Protein AF-A0A529NTV0-F1 (afdb_monomer_lite)

Sequence (208 aa):
LATDDNADRQKILSHYGSHAQDTTFATQLLYRLRDGSQNAGRALEWLESELEKTGSDAEEIIISEHHTLSSGNVTTGNIIRGLRLINDVDWTVWFEGVSRIDTLLREKTDFAALDFFSRDQYRTAIEELARRSELSEFRVAEKAIELAGHVLIADASGAEVPQAEAPDTDATVHTDVGFFLVGPRRLELEKAIGYRPTISVTVKRAFS

pLDDT: mean 81.7, std 16.22, range [30.16, 95.31]

Foldseek 3Di:
DVVVVVVVVVVVLVVCLVVLCPLVSVLVVCVDLVVDDPPSVVVQVVSQVSQVVVPHGNVRSVVVVVVVVVVVVVVVVVVVVVVVVVVPDPVVVVCCVPPPLNVVCVVQFCLVVDDPVLVVLLQVLLVLQCVQFVDDSNVLSVLLSVVLVVVLVVVVVDDDDDDDDDDDDPCPPGSPSVCCRPRPVVVVSSVVRVGDDDPVVVVVVVVD

Structure (mmCIF, N/CA/C/O backbone):
data_AF-A0A529NTV0-F1
#
_entry.id   AF-A0A529NTV0-F1
#
loop_
_atom_site.group_PDB
_atom_site.id
_atom_site.type_symbol
_atom_site.label_atom_id
_atom_site.label_alt_id
_atom_site.label_comp_id
_atom_site.label_asym_id
_atom_site.label_entity_id
_atom_site.label_seq_id
_atom_site.pdbx_PDB_ins_code
_atom_site.Cartn_x
_atom_site.Cartn_y
_atom_site.Cartn_z
_atom_site.occupancy
_atom_site.B_iso_or_equiv
_atom_site.auth_seq_id
_atom_site.auth_comp_id
_atom_site.auth_asym_id
_atom_site.auth_atom_id
_atom_site.pdbx_PDB_model_num
ATOM 1 N N . LEU A 1 1 ? -41.796 13.821 50.616 1.00 44.25 1 LEU A N 1
ATOM 2 C CA . LEU A 1 1 ? -40.819 14.655 49.879 1.00 44.25 1 LEU A CA 1
ATOM 3 C C . LEU A 1 1 ? -39.646 13.837 49.329 1.00 44.25 1 LEU A C 1
ATOM 5 O O . LEU A 1 1 ? -39.281 14.086 48.198 1.00 44.25 1 LEU A O 1
ATOM 9 N N . ALA A 1 2 ? -39.111 12.830 50.037 1.00 52.03 2 ALA A N 1
ATOM 10 C CA . ALA A 1 2 ? -38.025 11.977 49.514 1.00 52.03 2 ALA A CA 1
ATOM 11 C C . ALA A 1 2 ? -38.455 10.888 48.498 1.00 52.03 2 ALA A C 1
ATOM 13 O O . ALA A 1 2 ? -37.619 10.347 47.785 1.00 52.03 2 ALA A O 1
ATOM 14 N N . THR A 1 3 ? -39.740 10.533 48.434 1.00 53.34 3 THR A N 1
ATOM 15 C CA . THR A 1 3 ? -40.266 9.472 47.552 1.00 53.34 3 THR A CA 1
ATOM 16 C C . THR A 1 3 ? -40.450 9.907 46.097 1.00 53.34 3 THR A C 1
ATOM 18 O O . THR A 1 3 ? -40.279 9.080 45.208 1.00 53.34 3 THR A O 1
ATOM 21 N N . ASP A 1 4 ? -40.758 11.185 45.861 1.00 57.53 4 ASP A N 1
ATOM 22 C CA . ASP A 1 4 ? -41.024 11.745 44.523 1.00 57.53 4 ASP A CA 1
ATOM 23 C C . ASP A 1 4 ? -39.728 11.836 43.698 1.00 57.53 4 ASP A C 1
ATOM 25 O O . ASP A 1 4 ? -39.624 11.289 42.606 1.00 57.53 4 ASP A O 1
ATOM 29 N N . ASP A 1 5 ? -38.672 12.364 44.323 1.00 64.69 5 ASP A N 1
ATOM 30 C CA . ASP A 1 5 ? -37.310 12.429 43.775 1.00 64.69 5 ASP A CA 1
ATOM 31 C C . ASP A 1 5 ? -36.737 11.030 43.460 1.00 64.69 5 ASP A C 1
ATOM 33 O O . ASP A 1 5 ? -35.938 10.847 42.546 1.00 64.69 5 ASP A O 1
ATOM 37 N N . ASN A 1 6 ? -37.184 9.995 44.176 1.00 64.75 6 ASN A N 1
ATOM 38 C CA . ASN A 1 6 ? -36.721 8.626 43.954 1.00 64.75 6 ASN A CA 1
ATOM 39 C C . ASN A 1 6 ? -37.393 7.961 42.740 1.00 64.75 6 ASN A C 1
ATOM 41 O O . ASN A 1 6 ? -36.738 7.264 41.964 1.00 64.75 6 ASN A O 1
ATOM 45 N N . ALA A 1 7 ? -38.694 8.201 42.550 1.00 67.94 7 ALA A N 1
ATOM 46 C CA . ALA A 1 7 ? -39.433 7.710 41.390 1.00 67.94 7 ALA A CA 1
ATOM 47 C C . ALA A 1 7 ? -38.941 8.366 40.089 1.00 67.94 7 ALA A C 1
ATOM 49 O O . ALA A 1 7 ? -38.779 7.687 39.072 1.00 67.94 7 ALA A O 1
ATOM 50 N N . ASP A 1 8 ? -38.620 9.659 40.144 1.00 73.38 8 ASP A N 1
ATOM 51 C CA . ASP A 1 8 ? -38.073 10.399 39.007 1.00 73.38 8 ASP A CA 1
ATOM 52 C C . ASP A 1 8 ? -36.681 9.895 38.603 1.00 73.38 8 ASP A C 1
ATOM 54 O O . ASP A 1 8 ? -36.415 9.685 37.417 1.00 73.38 8 ASP A O 1
ATOM 58 N N . ARG A 1 9 ? -35.807 9.592 39.573 1.00 72.62 9 ARG A N 1
ATOM 59 C CA . ARG A 1 9 ? -34.489 8.986 39.308 1.00 72.62 9 ARG A CA 1
ATOM 60 C C . ARG A 1 9 ? -34.602 7.609 38.659 1.00 72.62 9 ARG A C 1
ATOM 62 O O . ARG A 1 9 ? -33.909 7.344 37.679 1.00 72.62 9 ARG A O 1
ATOM 69 N N . GLN A 1 10 ? -35.500 6.753 39.150 1.00 72.62 10 GLN A N 1
ATOM 70 C CA . GLN A 1 10 ? -35.735 5.430 38.562 1.00 72.62 10 GLN A CA 1
ATOM 71 C C . GLN A 1 10 ? -36.225 5.539 37.111 1.00 72.62 10 GLN A C 1
ATOM 73 O O . GLN A 1 10 ? -35.784 4.791 36.238 1.00 72.62 10 GLN A O 1
ATOM 78 N N . LYS A 1 11 ? -37.108 6.507 36.844 1.00 79.69 11 LYS A N 1
ATOM 79 C CA . LYS A 1 11 ? -37.623 6.785 35.503 1.00 79.69 11 LYS A CA 1
ATOM 80 C C . LYS A 1 11 ? -36.519 7.252 34.557 1.00 79.69 11 LYS A C 1
ATOM 82 O O . LYS A 1 11 ? -36.530 6.875 33.390 1.00 79.69 11 LYS A O 1
ATOM 87 N N . ILE A 1 12 ? -35.548 8.032 35.032 1.00 82.00 12 ILE A N 1
ATOM 88 C CA . ILE A 1 12 ? -34.382 8.420 34.225 1.00 82.00 12 ILE A CA 1
ATOM 89 C C . ILE A 1 12 ? -33.546 7.184 33.880 1.00 82.00 12 ILE A C 1
ATOM 91 O O . ILE A 1 12 ? -33.271 6.954 32.705 1.00 82.00 12 ILE A O 1
ATOM 95 N N . LEU A 1 13 ? -33.211 6.351 34.870 1.00 82.12 13 LEU A N 1
ATOM 96 C CA . LEU A 1 13 ? -32.383 5.157 34.669 1.00 82.12 13 LEU A CA 1
ATOM 97 C C . LEU A 1 13 ? -33.014 4.155 33.693 1.00 82.12 13 LEU A C 1
ATOM 99 O O . LEU A 1 13 ? -32.317 3.636 32.827 1.00 82.12 13 LEU A O 1
ATOM 103 N N . SER A 1 14 ? -34.338 3.963 33.723 1.00 79.62 14 SER A N 1
ATOM 104 C CA . SER A 1 14 ? -35.010 3.030 32.804 1.00 79.62 14 SER A CA 1
ATOM 105 C C . SER A 1 14 ? -34.831 3.367 31.316 1.00 79.62 14 SER A C 1
ATOM 107 O O . SER A 1 14 ? -34.921 2.471 30.481 1.00 79.62 14 SER A O 1
ATOM 109 N N . HIS A 1 15 ?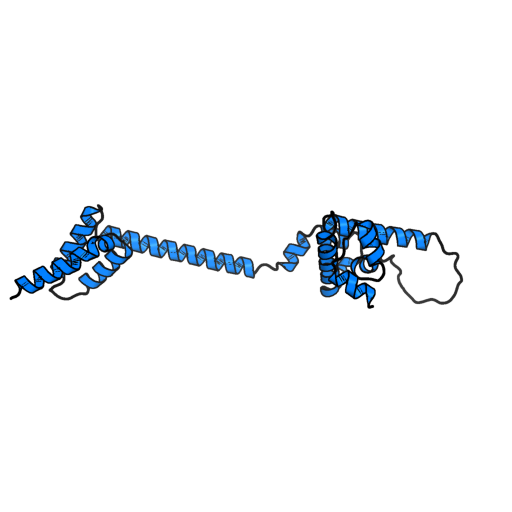 -34.539 4.626 30.966 1.00 85.12 15 HIS A N 1
ATOM 110 C CA . HIS A 1 15 ? -34.241 5.006 29.577 1.00 85.12 15 HIS A CA 1
ATOM 111 C C . HIS A 1 15 ? -32.870 4.499 29.100 1.00 85.12 15 HIS A C 1
ATOM 113 O O . HIS A 1 15 ? -32.627 4.452 27.898 1.00 85.12 15 HIS A O 1
ATOM 119 N N . TYR A 1 16 ? -31.989 4.100 30.022 1.00 87.06 16 TYR A N 1
ATOM 120 C CA . TYR A 1 16 ? -30.634 3.629 29.740 1.00 87.06 16 TYR A CA 1
ATOM 121 C C . TYR A 1 16 ? -30.484 2.106 29.851 1.00 87.06 16 TYR A C 1
ATOM 123 O O . TYR A 1 16 ? -29.361 1.614 29.810 1.00 87.06 16 TYR A O 1
ATOM 131 N N . GLY A 1 17 ? -31.580 1.344 29.957 1.00 85.31 17 GLY A N 1
ATOM 132 C CA . GLY A 1 17 ? -31.523 -0.118 30.106 1.00 85.31 17 GLY A CA 1
ATOM 133 C C . GLY A 1 17 ? -30.750 -0.825 28.986 1.00 85.31 17 GLY A C 1
ATOM 134 O O . GLY A 1 17 ? -29.976 -1.733 29.258 1.00 85.31 17 GLY A O 1
ATOM 135 N N . SER A 1 18 ? -30.865 -0.360 27.738 1.00 86.44 18 SER A N 1
ATOM 136 C CA . SER A 1 18 ? -30.064 -0.887 26.621 1.00 86.44 18 SER A CA 1
ATOM 137 C C . SER A 1 18 ? -28.571 -0.579 26.754 1.00 86.44 18 SER A C 1
ATOM 139 O O . SER A 1 18 ? -27.741 -1.384 26.351 1.00 86.44 18 SER A O 1
ATOM 141 N N . HIS A 1 19 ? -28.218 0.578 27.318 1.00 89.38 19 HIS A N 1
ATOM 142 C CA . HIS A 1 19 ? -26.829 0.966 27.551 1.00 89.38 19 HIS A CA 1
ATOM 143 C C . HIS A 1 19 ? -26.226 0.229 28.746 1.00 89.38 19 HIS A C 1
ATOM 145 O O . HIS A 1 19 ? -25.043 -0.075 28.724 1.00 89.38 19 HIS A O 1
ATOM 151 N N . ALA A 1 20 ? -27.026 -0.115 29.758 1.00 88.06 20 ALA A N 1
ATOM 152 C CA . ALA A 1 20 ? -26.582 -0.911 30.903 1.00 88.06 20 ALA A CA 1
ATOM 153 C C . ALA A 1 20 ? -26.091 -2.320 30.517 1.00 88.06 20 ALA A C 1
ATOM 155 O O . ALA A 1 20 ? -25.381 -2.943 31.295 1.00 88.06 20 ALA A O 1
ATOM 156 N N . GLN A 1 21 ? -26.440 -2.798 29.319 1.00 85.62 21 GLN A N 1
ATOM 157 C CA . GLN A 1 21 ? -25.978 -4.073 28.762 1.00 85.62 21 GLN A CA 1
ATOM 158 C C . GLN A 1 21 ? -24.654 -3.946 27.991 1.00 85.62 21 GLN A C 1
ATOM 160 O O . GLN A 1 21 ? -24.032 -4.955 27.669 1.00 85.62 21 GLN A O 1
ATOM 165 N N . ASP A 1 22 ? -24.214 -2.726 27.673 1.00 92.12 22 ASP A N 1
ATOM 166 C CA . ASP A 1 22 ? -22.899 -2.486 27.084 1.00 92.12 22 ASP A CA 1
ATOM 167 C C . ASP A 1 22 ? -21.833 -2.540 28.184 1.00 92.12 22 ASP A C 1
ATOM 169 O O . ASP A 1 22 ? -21.882 -1.783 29.156 1.00 92.12 22 ASP A O 1
ATOM 173 N N . THR A 1 23 ? -20.861 -3.439 28.029 1.00 91.31 23 THR A N 1
ATOM 174 C CA . THR A 1 23 ? -19.818 -3.712 29.025 1.00 91.31 23 THR A CA 1
ATOM 175 C C . THR A 1 23 ? -19.050 -2.452 29.431 1.00 91.31 23 THR A C 1
ATOM 177 O O . THR A 1 23 ? -18.802 -2.228 30.619 1.00 91.31 23 THR A O 1
ATOM 180 N N . THR A 1 24 ? -18.714 -1.589 28.470 1.00 92.62 24 THR A N 1
ATOM 181 C CA . THR A 1 24 ? -17.953 -0.363 28.721 1.00 92.62 24 THR A CA 1
ATOM 182 C C . THR A 1 24 ? -18.796 0.666 29.472 1.00 92.62 24 THR A C 1
ATOM 184 O O . THR A 1 24 ? -18.342 1.230 30.474 1.00 92.62 24 THR A O 1
ATOM 187 N N . PHE A 1 25 ? -20.037 0.901 29.037 1.00 93.50 25 PHE A N 1
ATOM 188 C CA . PHE A 1 25 ? -20.962 1.794 29.733 1.00 93.50 25 PHE A CA 1
ATOM 189 C C . PHE A 1 25 ? -21.242 1.314 31.160 1.00 93.50 25 PHE A C 1
ATOM 191 O O . PHE A 1 25 ? -21.126 2.105 32.098 1.00 93.50 25 PHE A O 1
ATOM 198 N N . ALA A 1 26 ? -21.556 0.029 31.334 1.00 93.50 26 ALA A N 1
ATOM 199 C CA . ALA A 1 26 ? -21.849 -0.572 32.629 1.00 93.50 26 ALA A CA 1
ATOM 200 C C . ALA A 1 26 ? -20.654 -0.467 33.583 1.00 93.50 26 ALA A C 1
ATOM 202 O O . ALA A 1 26 ? -20.819 -0.041 34.724 1.00 93.50 26 ALA A O 1
ATOM 203 N N . THR A 1 27 ? -19.438 -0.750 33.103 1.00 93.50 27 THR A N 1
ATOM 204 C CA . THR A 1 27 ? -18.208 -0.666 33.907 1.00 93.50 27 THR A CA 1
ATOM 205 C C . THR A 1 27 ? -17.925 0.771 34.350 1.00 93.50 27 THR A C 1
ATOM 207 O O . THR A 1 27 ? -17.617 1.026 35.517 1.00 93.50 27 THR A O 1
ATOM 210 N N . GLN A 1 28 ? -18.080 1.745 33.448 1.00 92.06 28 GLN A N 1
ATOM 211 C CA . GLN A 1 28 ? -17.885 3.164 33.764 1.00 92.06 28 GLN A CA 1
ATOM 212 C C . GLN A 1 28 ? -18.970 3.711 34.696 1.00 92.06 28 GLN A C 1
ATOM 214 O O . GLN A 1 28 ? -18.688 4.552 35.555 1.00 92.06 28 GLN A O 1
ATOM 219 N N . LEU A 1 29 ? -20.213 3.261 34.534 1.00 90.88 29 LEU A N 1
ATOM 220 C CA . LEU A 1 29 ? -21.311 3.642 35.411 1.00 90.88 29 LEU A CA 1
ATOM 221 C C . LEU A 1 29 ? -21.125 3.037 36.807 1.00 90.88 29 LEU A C 1
ATOM 223 O O . LEU A 1 29 ? -21.213 3.770 37.788 1.00 90.88 29 LEU A O 1
ATOM 227 N N . LEU A 1 30 ? -20.775 1.752 36.894 1.00 91.06 30 LEU A N 1
ATOM 228 C CA . LEU A 1 30 ? -20.455 1.056 38.139 1.00 91.06 30 LEU A CA 1
ATOM 229 C C . LEU A 1 30 ? -19.323 1.757 38.900 1.00 91.06 30 LEU A C 1
ATOM 231 O O . LEU A 1 30 ? -19.466 2.041 40.090 1.00 91.06 30 LEU A O 1
ATOM 235 N N . TYR A 1 31 ? -18.231 2.106 38.209 1.00 88.94 31 TYR A N 1
ATOM 236 C CA . TYR A 1 31 ? -17.111 2.848 38.792 1.00 88.94 31 TYR A CA 1
ATOM 237 C C . TYR A 1 31 ? -17.574 4.183 39.403 1.00 88.94 31 TYR A C 1
ATOM 239 O O . TYR A 1 31 ? -17.283 4.479 40.562 1.00 88.94 31 TYR A O 1
ATOM 247 N N . ARG A 1 32 ? -18.369 4.968 38.661 1.00 87.44 32 ARG A N 1
ATOM 248 C CA . ARG A 1 32 ? -18.883 6.265 39.137 1.00 87.44 32 ARG A CA 1
ATOM 249 C C . ARG A 1 32 ? -19.908 6.147 40.266 1.00 87.44 32 ARG A C 1
ATOM 251 O O . ARG A 1 32 ? -19.962 7.035 41.112 1.00 87.44 32 ARG A O 1
ATOM 258 N N . LEU A 1 33 ? -20.728 5.096 40.277 1.00 86.88 33 LEU A N 1
ATOM 259 C CA . LEU A 1 33 ? -21.705 4.850 41.342 1.00 86.88 33 LEU A CA 1
ATOM 260 C C . LEU A 1 33 ? -21.021 4.428 42.644 1.00 86.88 33 LEU A C 1
ATOM 262 O O . LEU A 1 33 ? -21.458 4.840 43.716 1.00 86.88 33 LEU A O 1
ATOM 266 N N . ARG A 1 34 ? -19.927 3.665 42.550 1.00 81.44 34 ARG A N 1
ATOM 267 C CA . ARG A 1 34 ? -19.138 3.211 43.700 1.00 81.44 34 ARG A CA 1
ATOM 268 C C . ARG A 1 34 ? -18.299 4.326 44.338 1.00 81.44 34 ARG A C 1
ATOM 270 O O . ARG A 1 34 ? -18.151 4.330 45.555 1.00 81.44 34 ARG A O 1
ATOM 277 N N . ASP A 1 35 ? -17.812 5.279 43.542 1.00 75.94 35 ASP A N 1
ATOM 278 C CA . ASP A 1 35 ? -17.144 6.503 44.027 1.00 75.94 35 ASP A CA 1
ATOM 279 C C . ASP A 1 35 ? -18.145 7.610 44.456 1.00 75.94 35 ASP A C 1
ATOM 281 O O . ASP A 1 35 ? -17.750 8.653 44.984 1.00 75.94 35 ASP A O 1
ATOM 285 N N . GLY A 1 36 ? -19.451 7.407 44.232 1.00 64.62 36 GLY A N 1
ATOM 286 C CA . GLY A 1 36 ? -20.533 8.348 44.543 1.00 64.62 36 GLY A CA 1
ATOM 287 C C . GLY A 1 36 ? -21.036 8.307 45.998 1.00 64.62 36 GLY A C 1
ATOM 288 O O . GLY A 1 36 ? -20.760 7.391 46.764 1.00 64.62 36 GLY A O 1
ATOM 289 N N . SER A 1 37 ? -21.796 9.334 46.403 1.00 59.09 37 SER A N 1
ATOM 290 C CA . SER A 1 37 ? -22.285 9.532 47.784 1.00 59.09 37 SER A CA 1
ATOM 291 C C . SER A 1 37 ? -23.351 8.513 48.241 1.00 59.09 37 SER A C 1
ATOM 293 O O . SER A 1 37 ? -23.861 7.731 47.442 1.00 59.09 37 SER A O 1
ATOM 295 N N . GLN A 1 38 ? -23.753 8.578 49.526 1.00 57.34 38 GLN A N 1
ATOM 296 C CA . GLN A 1 38 ? -24.709 7.690 50.238 1.00 57.34 38 GLN A CA 1
ATOM 297 C C . GLN A 1 38 ? -26.052 7.391 49.524 1.00 57.34 38 GLN A C 1
ATOM 299 O O . GLN A 1 38 ? -26.797 6.523 49.969 1.00 57.34 38 GLN A O 1
ATOM 304 N N . ASN A 1 39 ? -26.367 8.068 48.417 1.00 61.09 39 ASN A N 1
ATOM 305 C CA . ASN A 1 39 ? -27.607 7.919 47.654 1.00 61.09 39 ASN A CA 1
ATOM 306 C C . ASN A 1 39 ? -27.475 7.059 46.376 1.00 61.09 39 ASN A C 1
ATOM 308 O O . ASN A 1 39 ? -28.431 6.991 45.605 1.00 61.09 39 ASN A O 1
ATOM 312 N N . ALA A 1 40 ? -26.327 6.419 46.124 1.00 72.88 40 ALA A N 1
ATOM 313 C CA . ALA A 1 40 ? -26.099 5.610 44.918 1.00 72.88 40 ALA A CA 1
ATOM 314 C C . ALA A 1 40 ? -26.711 4.191 44.963 1.00 72.88 40 ALA A C 1
ATOM 316 O O . ALA A 1 40 ? -26.810 3.547 43.921 1.00 72.88 40 ALA A O 1
ATOM 317 N N . GLY A 1 41 ? -27.170 3.718 46.131 1.00 79.12 41 GLY A N 1
ATOM 318 C CA . GLY A 1 41 ? -27.608 2.327 46.330 1.00 79.12 41 GLY A CA 1
ATOM 319 C C . GLY A 1 41 ? -28.676 1.843 45.342 1.00 79.12 41 GLY A C 1
ATOM 320 O O . GLY A 1 41 ? -28.516 0.792 44.741 1.00 79.12 41 GLY A O 1
ATOM 321 N N . ARG A 1 42 ? -29.713 2.645 45.067 1.00 80.75 42 ARG A N 1
ATOM 322 C CA . ARG A 1 42 ? -30.779 2.240 44.127 1.00 80.75 42 ARG A CA 1
ATOM 323 C C . ARG A 1 42 ? -30.350 2.226 42.663 1.00 80.75 42 ARG A C 1
ATOM 325 O O . ARG A 1 42 ? -30.888 1.459 41.874 1.00 80.75 42 ARG A O 1
ATOM 332 N N . ALA A 1 43 ? -29.415 3.097 42.289 1.00 85.19 43 ALA A N 1
ATOM 333 C CA . ALA A 1 43 ? -28.865 3.103 40.938 1.00 85.19 43 ALA A CA 1
ATOM 334 C C . ALA A 1 43 ? -27.939 1.900 40.722 1.00 85.19 43 ALA A C 1
ATOM 336 O O . ALA A 1 43 ? -27.904 1.355 39.622 1.00 85.19 43 ALA A O 1
ATOM 337 N N . LEU A 1 44 ? -27.241 1.473 41.780 1.00 87.56 44 LEU A N 1
ATOM 338 C CA . LEU A 1 44 ? -26.458 0.244 41.789 1.00 87.56 44 LEU A CA 1
ATOM 339 C C . LEU A 1 44 ? -27.367 -0.989 41.680 1.00 87.56 44 LEU A C 1
ATOM 341 O O . LEU A 1 44 ? -27.176 -1.777 40.765 1.00 87.56 44 LEU A O 1
ATOM 345 N N . GLU A 1 45 ? -28.412 -1.083 42.512 1.00 88.31 45 GLU A N 1
ATOM 346 C CA . GLU A 1 45 ? -29.425 -2.154 42.438 1.00 88.31 45 GLU A CA 1
ATOM 347 C C . GLU A 1 45 ? -30.081 -2.229 41.049 1.00 88.31 45 GLU A C 1
ATOM 349 O O . GLU A 1 45 ? -30.333 -3.310 40.519 1.00 88.31 45 GLU A O 1
ATOM 354 N N . TRP A 1 46 ? -30.364 -1.075 40.436 1.00 90.75 46 TRP A N 1
ATOM 355 C CA . TRP A 1 46 ? -30.885 -1.031 39.073 1.00 90.75 46 TRP A CA 1
ATOM 356 C C . TRP A 1 46 ? -29.874 -1.572 38.055 1.00 90.75 46 TRP A C 1
ATOM 358 O O . TRP A 1 46 ? -30.255 -2.385 37.217 1.00 90.75 46 TRP A O 1
ATOM 368 N N . LEU A 1 47 ? -28.608 -1.150 38.126 1.00 91.06 47 LEU A N 1
ATOM 369 C CA . LEU A 1 47 ? -27.561 -1.615 37.215 1.00 91.06 47 LEU A CA 1
ATOM 370 C C . LEU A 1 47 ? -27.330 -3.127 37.351 1.00 91.06 47 LEU A C 1
ATOM 372 O O . LEU A 1 47 ? -27.280 -3.817 36.340 1.00 91.06 47 LEU A O 1
ATOM 376 N N . GLU A 1 48 ? -27.258 -3.642 38.580 1.00 90.75 48 GLU A N 1
ATOM 377 C CA . GLU A 1 48 ? -27.161 -5.081 38.863 1.00 90.75 48 GLU A CA 1
ATOM 378 C C . GLU A 1 48 ? -28.351 -5.839 38.262 1.00 90.75 48 GLU A C 1
ATOM 380 O O . GLU A 1 48 ? -28.160 -6.809 37.533 1.00 90.75 48 GLU A O 1
ATOM 385 N N . SER A 1 49 ? -29.576 -5.334 38.450 1.00 91.38 49 SER A N 1
ATOM 386 C CA . SER A 1 49 ? -30.772 -5.942 37.860 1.00 91.38 49 SER A CA 1
ATOM 387 C C . SER A 1 49 ? -30.765 -5.934 36.326 1.00 91.38 49 SER A C 1
ATOM 389 O O . SER A 1 49 ? -31.264 -6.878 35.714 1.00 91.38 49 SER A O 1
ATOM 391 N N . GLU A 1 50 ? -30.237 -4.894 35.671 1.00 92.81 50 GLU A N 1
ATOM 392 C CA . GLU A 1 50 ? -30.108 -4.892 34.206 1.00 92.81 50 GLU A CA 1
ATOM 393 C C . GLU A 1 50 ? -29.057 -5.898 33.714 1.00 92.81 50 GLU A C 1
ATOM 395 O O . GLU A 1 50 ? -29.304 -6.573 32.714 1.00 92.81 50 GLU A O 1
ATOM 400 N N . LEU A 1 51 ? -27.930 -6.042 34.418 1.00 92.25 51 LEU A N 1
ATOM 401 C CA . LEU A 1 51 ? -26.881 -7.014 34.081 1.00 92.25 51 LEU A CA 1
ATOM 402 C C . LEU A 1 51 ? -27.375 -8.459 34.236 1.00 92.25 51 LEU A C 1
ATOM 404 O O . LEU A 1 51 ? -27.167 -9.287 33.340 1.00 92.25 51 LEU A O 1
ATOM 408 N N . GLU A 1 52 ? -28.124 -8.734 35.306 1.00 93.31 52 GLU A N 1
ATOM 409 C CA . GLU A 1 52 ? -28.722 -10.045 35.572 1.00 93.31 52 GLU A CA 1
ATOM 410 C C . GLU A 1 52 ? -29.686 -10.484 34.462 1.00 93.31 52 GLU A C 1
ATOM 412 O O . GLU A 1 52 ? -29.720 -11.662 34.101 1.00 93.31 52 GLU A O 1
ATOM 417 N N . LYS A 1 53 ? -30.438 -9.554 33.850 1.00 91.38 53 LYS A N 1
ATOM 418 C CA . LYS A 1 53 ? -31.328 -9.873 32.711 1.00 91.38 53 LYS A CA 1
ATOM 419 C C . LYS A 1 53 ? -30.571 -10.439 31.512 1.00 91.38 53 LYS A C 1
ATOM 421 O O . LYS A 1 53 ? -31.161 -11.167 30.714 1.00 91.38 53 LYS A O 1
ATOM 426 N N . THR A 1 54 ? -29.294 -10.096 31.376 1.00 86.94 54 THR A N 1
ATOM 427 C CA . THR A 1 54 ? -28.394 -10.609 30.334 1.00 86.94 54 THR A CA 1
ATOM 428 C C . THR A 1 54 ? -27.489 -11.745 30.814 1.00 86.94 54 THR A C 1
ATOM 430 O O . THR A 1 54 ? -26.696 -12.251 30.026 1.00 86.94 54 THR A O 1
ATOM 433 N N . GLY A 1 55 ? -27.637 -12.186 32.068 1.00 89.38 55 GLY A N 1
ATOM 434 C CA . GLY A 1 55 ? -26.850 -13.271 32.653 1.00 89.38 55 GLY A CA 1
ATOM 435 C C . GLY A 1 55 ? -25.423 -12.884 33.039 1.00 89.38 55 GLY A C 1
ATOM 436 O O . GLY A 1 55 ? -24.593 -13.777 33.135 1.00 89.38 55 GLY A O 1
ATOM 437 N N . SER A 1 56 ? -25.155 -11.590 33.236 1.00 92.31 56 SER A N 1
ATOM 438 C CA . SER A 1 56 ? -23.858 -11.053 33.663 1.00 92.31 56 SER A CA 1
ATOM 439 C C . SER A 1 56 ? -23.969 -10.466 35.069 1.00 92.31 56 SER A C 1
ATOM 441 O O . SER A 1 56 ? -25.064 -10.166 35.544 1.00 92.31 56 SER A O 1
ATOM 443 N N . ASP A 1 57 ? -22.830 -10.215 35.706 1.00 93.50 57 ASP A N 1
ATOM 444 C CA . ASP A 1 57 ? -22.750 -9.429 36.937 1.00 93.50 57 ASP A CA 1
ATOM 445 C C . ASP A 1 57 ? -21.653 -8.351 36.867 1.00 93.50 57 ASP A C 1
ATOM 447 O O . ASP A 1 57 ? -20.992 -8.161 35.841 1.00 93.50 57 ASP A O 1
ATOM 451 N N . ALA A 1 58 ? -21.494 -7.613 37.968 1.00 89.38 58 ALA A N 1
ATOM 452 C CA . ALA A 1 58 ? -20.517 -6.541 38.114 1.00 89.38 58 ALA A CA 1
ATOM 453 C C . ALA A 1 58 ? -19.056 -7.011 37.967 1.00 89.38 58 ALA A C 1
ATOM 455 O O . ALA A 1 58 ? -18.225 -6.271 37.440 1.00 89.38 58 ALA A O 1
ATOM 456 N N . GLU A 1 59 ? -18.721 -8.210 38.443 1.00 91.44 59 GLU A N 1
ATOM 457 C CA . GLU A 1 59 ? -17.370 -8.764 38.342 1.00 91.44 59 GLU A CA 1
ATOM 458 C C . GLU A 1 59 ? -17.077 -9.185 36.897 1.00 91.44 59 GLU A C 1
ATOM 460 O O . GLU A 1 59 ? -16.025 -8.844 36.349 1.00 91.44 59 GLU A O 1
ATOM 465 N N . GLU A 1 60 ? -18.040 -9.830 36.240 1.00 92.38 60 GLU A N 1
ATOM 466 C CA . GLU A 1 60 ? -17.921 -10.279 34.856 1.00 92.38 60 GLU A CA 1
ATOM 467 C C . GLU A 1 60 ? -17.763 -9.113 33.864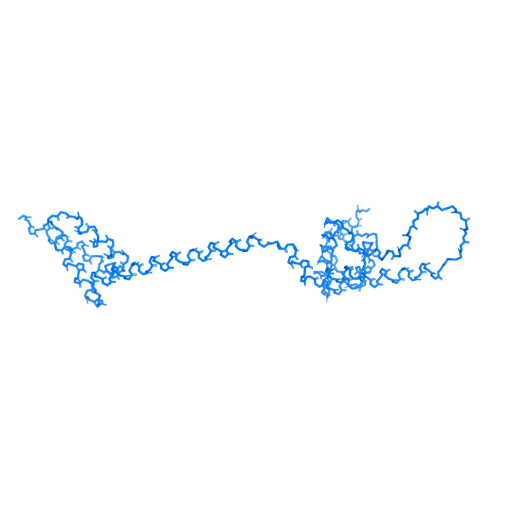 1.00 92.38 60 GLU A C 1
ATOM 469 O O . GLU A 1 60 ? -16.898 -9.174 32.979 1.00 92.38 60 GLU A O 1
ATOM 474 N N . ILE A 1 61 ? -18.501 -8.003 34.029 1.00 93.38 61 ILE A N 1
ATOM 475 C CA . ILE A 1 61 ? -18.309 -6.814 33.174 1.00 93.38 61 ILE A CA 1
ATOM 476 C C . ILE A 1 61 ? -16.940 -6.154 33.378 1.00 93.38 61 ILE A C 1
ATOM 478 O O . ILE A 1 61 ? -16.324 -5.705 32.414 1.00 93.38 61 ILE A O 1
ATOM 482 N N . ILE A 1 62 ? -16.414 -6.146 34.608 1.00 92.44 62 ILE A N 1
ATOM 483 C CA . ILE A 1 62 ? -15.084 -5.592 34.896 1.00 92.44 62 ILE A CA 1
ATOM 484 C C . ILE A 1 62 ? -14.002 -6.458 34.240 1.00 92.44 62 ILE A C 1
ATOM 486 O O . ILE A 1 62 ? -13.075 -5.929 33.618 1.00 92.44 62 ILE A O 1
ATOM 490 N N . ILE A 1 63 ? -14.110 -7.785 34.359 1.00 93.25 63 ILE A N 1
ATOM 491 C CA . ILE A 1 63 ? -13.160 -8.728 33.755 1.00 93.25 63 ILE A CA 1
ATOM 492 C C . ILE A 1 63 ? -13.200 -8.624 32.227 1.00 93.25 63 ILE A C 1
ATOM 494 O O . ILE A 1 63 ? -12.147 -8.547 31.586 1.00 93.25 63 ILE A O 1
ATOM 498 N N . SER A 1 64 ? -14.393 -8.596 31.632 1.00 91.69 64 SER A N 1
ATOM 499 C CA . SER A 1 64 ? -14.558 -8.512 30.176 1.00 91.69 64 SER A CA 1
ATOM 500 C C . SER A 1 64 ? -14.103 -7.165 29.602 1.00 91.69 64 SER A C 1
ATOM 502 O O . SER A 1 64 ? -13.439 -7.150 28.560 1.00 91.69 64 SER A O 1
ATOM 504 N N . GLU A 1 65 ? -14.334 -6.047 30.297 1.00 93.12 65 GLU A N 1
ATOM 505 C CA . GLU A 1 65 ? -13.781 -4.739 29.922 1.00 93.12 65 GLU A CA 1
ATOM 506 C C . GLU A 1 65 ? -12.248 -4.753 29.986 1.00 93.12 65 GLU A C 1
ATOM 508 O O . GLU A 1 65 ? -11.575 -4.374 29.025 1.00 93.12 65 GLU A O 1
ATOM 513 N N . HIS A 1 66 ? -11.662 -5.264 31.077 1.00 92.62 66 HIS A N 1
ATOM 514 C CA . HIS A 1 66 ? -10.206 -5.375 31.202 1.00 92.62 66 HIS A CA 1
ATOM 515 C C . HIS A 1 66 ? -9.610 -6.244 30.084 1.00 92.62 66 HIS A C 1
ATOM 517 O O . HIS A 1 66 ? -8.562 -5.911 29.517 1.00 92.62 66 HIS A O 1
ATOM 523 N N . HIS A 1 67 ? -10.261 -7.358 29.748 1.00 90.81 67 HIS A N 1
ATOM 524 C CA . HIS A 1 67 ? -9.844 -8.229 28.654 1.00 90.81 67 HIS A CA 1
ATOM 525 C C . HIS A 1 67 ? -9.903 -7.502 27.303 1.00 90.81 67 HIS A C 1
ATOM 527 O O . HIS A 1 67 ? -8.939 -7.548 26.531 1.00 90.81 67 HIS A O 1
ATOM 533 N N . THR A 1 68 ? -10.983 -6.764 27.043 1.00 90.12 68 THR A N 1
ATOM 534 C CA . THR A 1 68 ? -11.154 -5.957 25.827 1.00 90.12 68 THR A CA 1
ATOM 535 C C . THR A 1 68 ? -10.051 -4.907 25.706 1.00 90.12 68 THR A C 1
ATOM 537 O O . THR A 1 68 ? -9.336 -4.892 24.701 1.00 90.12 68 THR A O 1
ATOM 540 N N . LEU A 1 69 ? -9.809 -4.115 26.755 1.00 90.75 69 LEU A N 1
ATOM 541 C CA . LEU A 1 69 ? -8.740 -3.108 26.788 1.00 90.75 69 LEU A CA 1
ATOM 542 C C . LEU A 1 69 ? -7.348 -3.730 26.597 1.00 90.75 69 LEU A C 1
ATOM 544 O O . LEU A 1 69 ? -6.526 -3.219 25.832 1.00 90.75 69 LEU A O 1
ATOM 548 N N . SER A 1 70 ? -7.085 -4.867 27.245 1.00 91.69 70 SER A N 1
ATOM 549 C CA . SER A 1 70 ? -5.809 -5.584 27.125 1.00 91.69 70 SER A CA 1
ATOM 550 C C . SER A 1 70 ? -5.577 -6.087 25.699 1.00 91.69 70 SER A C 1
ATOM 552 O O . SER A 1 70 ? -4.503 -5.879 25.130 1.00 91.69 70 SER A O 1
ATOM 554 N N . SER A 1 71 ? -6.593 -6.700 25.088 1.00 90.38 71 SER A N 1
ATOM 555 C CA . SER A 1 71 ? -6.523 -7.186 23.707 1.00 90.38 71 SER A CA 1
ATOM 556 C C . SER A 1 71 ? -6.353 -6.042 22.695 1.00 90.38 71 SER A C 1
ATOM 558 O O . SER A 1 71 ? -5.559 -6.154 21.753 1.00 90.38 71 SER A O 1
ATOM 560 N N . GLY A 1 72 ? -7.013 -4.902 22.930 1.00 89.75 72 GLY A N 1
ATOM 561 C CA . GLY A 1 72 ? -6.874 -3.690 22.125 1.00 89.75 72 GLY A CA 1
ATOM 562 C C . GLY A 1 72 ? -5.461 -3.107 22.185 1.00 89.75 72 GLY A C 1
ATOM 563 O O . GLY A 1 72 ? -4.885 -2.755 21.150 1.00 89.75 72 GLY A O 1
ATOM 564 N N . ASN A 1 73 ? -4.850 -3.092 23.372 1.00 91.81 73 ASN A N 1
ATOM 565 C CA . ASN A 1 73 ? -3.471 -2.635 23.557 1.00 91.81 73 ASN A CA 1
ATOM 566 C C . ASN A 1 73 ? -2.460 -3.532 22.825 1.00 91.81 73 ASN A C 1
ATOM 568 O O . ASN A 1 73 ? -1.560 -3.027 22.149 1.00 91.81 73 ASN A O 1
ATOM 572 N N . VAL A 1 74 ? -2.624 -4.858 22.897 1.00 93.31 74 VAL A N 1
ATOM 573 C CA . VAL A 1 74 ? -1.770 -5.809 22.160 1.00 93.31 74 VAL A CA 1
ATOM 574 C C . VAL A 1 74 ? -1.907 -5.609 20.650 1.00 93.31 74 VAL A C 1
ATOM 576 O O . VAL A 1 74 ? -0.897 -5.538 19.945 1.00 93.31 74 VAL A O 1
ATOM 579 N N . THR A 1 75 ? -3.139 -5.465 20.160 1.00 93.19 75 THR A N 1
ATOM 580 C CA . THR A 1 75 ? -3.432 -5.241 18.737 1.00 93.19 75 THR A CA 1
ATOM 581 C C . THR A 1 75 ? -2.785 -3.953 18.234 1.00 93.19 75 THR A C 1
ATOM 583 O O . THR A 1 75 ? -2.069 -3.971 17.234 1.00 93.19 75 THR A O 1
ATOM 586 N N . THR A 1 76 ? -2.940 -2.855 18.974 1.00 94.38 76 THR A N 1
ATOM 587 C CA . THR A 1 76 ? -2.319 -1.563 18.649 1.00 94.38 76 THR A CA 1
ATOM 588 C C . THR A 1 76 ? -0.794 -1.672 18.624 1.00 94.38 76 THR A C 1
ATOM 590 O O . THR A 1 76 ? -0.149 -1.204 17.686 1.00 94.38 76 THR A O 1
ATOM 593 N N . GLY A 1 77 ? -0.202 -2.364 19.603 1.00 93.38 77 GLY A N 1
ATOM 594 C CA . GLY A 1 77 ? 1.237 -2.623 19.630 1.00 93.38 77 GLY A CA 1
ATOM 595 C C . GLY A 1 77 ? 1.725 -3.433 18.425 1.00 93.38 77 GLY A C 1
ATOM 596 O O . GLY A 1 77 ? 2.780 -3.129 17.867 1.00 93.38 77 GLY A O 1
ATOM 597 N N . ASN A 1 78 ? 0.959 -4.436 17.991 1.00 94.12 78 ASN A N 1
ATOM 598 C CA . ASN A 1 78 ? 1.268 -5.220 16.793 1.00 94.12 78 ASN A CA 1
ATOM 599 C C . ASN A 1 78 ? 1.185 -4.376 15.518 1.00 94.12 78 ASN A C 1
ATOM 601 O O . ASN A 1 78 ? 2.085 -4.467 14.687 1.00 94.12 78 ASN A O 1
ATOM 605 N N . ILE A 1 79 ? 0.168 -3.520 15.391 1.00 94.38 79 ILE A N 1
ATOM 606 C CA . ILE A 1 79 ? 0.025 -2.596 14.258 1.00 94.38 79 ILE A CA 1
ATOM 607 C C . ILE A 1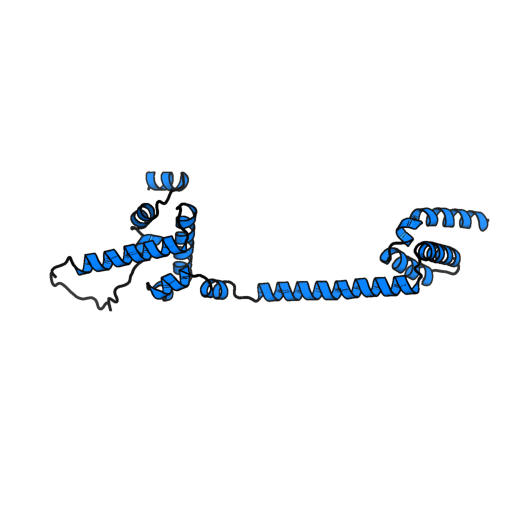 79 ? 1.217 -1.636 14.198 1.00 94.38 79 ILE A C 1
ATOM 609 O O . ILE A 1 79 ? 1.848 -1.519 13.152 1.00 94.38 79 ILE A O 1
ATOM 613 N N . ILE A 1 80 ? 1.584 -1.001 15.317 1.00 94.88 80 ILE A N 1
ATOM 614 C CA . ILE A 1 80 ? 2.727 -0.073 15.374 1.00 94.88 80 ILE A CA 1
ATOM 615 C C . ILE A 1 80 ? 4.030 -0.784 14.991 1.00 94.88 80 ILE A C 1
ATOM 617 O O . ILE A 1 80 ? 4.810 -0.252 14.202 1.00 94.88 80 ILE A O 1
ATOM 621 N N . ARG A 1 81 ? 4.269 -1.994 15.516 1.00 93.62 81 ARG A N 1
ATOM 622 C CA . ARG A 1 81 ? 5.447 -2.799 15.152 1.00 93.62 81 ARG A CA 1
ATOM 623 C C . ARG A 1 81 ? 5.453 -3.170 13.670 1.00 93.62 81 ARG A C 1
ATOM 625 O O . ARG A 1 81 ? 6.496 -3.051 13.039 1.00 93.62 81 ARG A O 1
ATOM 632 N N . GLY A 1 82 ? 4.312 -3.582 13.120 1.00 92.69 82 GLY A N 1
ATOM 633 C CA . GLY A 1 82 ? 4.174 -3.925 11.704 1.00 92.69 82 GLY A CA 1
ATOM 634 C C . GLY A 1 82 ? 4.429 -2.730 10.787 1.00 92.69 82 GLY A C 1
ATOM 635 O O . GLY A 1 82 ? 5.209 -2.840 9.848 1.00 92.69 82 GLY A O 1
ATOM 636 N N . LEU A 1 83 ? 3.845 -1.569 11.099 1.00 94.06 83 LEU A N 1
ATOM 637 C CA . LEU A 1 83 ? 4.077 -0.331 10.350 1.00 94.06 83 LEU A CA 1
ATOM 638 C C . LEU A 1 83 ? 5.540 0.116 10.423 1.00 94.06 83 LEU A C 1
ATOM 640 O O . LEU A 1 83 ? 6.095 0.541 9.415 1.00 94.06 83 LEU A O 1
ATOM 644 N N . ARG A 1 84 ? 6.184 -0.019 11.590 1.00 92.62 84 ARG A N 1
ATOM 645 C CA . ARG A 1 84 ? 7.610 0.291 11.737 1.00 92.62 84 ARG A CA 1
ATOM 646 C C . ARG A 1 84 ? 8.476 -0.647 10.905 1.00 92.62 84 ARG A C 1
ATOM 648 O O . ARG A 1 84 ? 9.331 -0.173 10.178 1.00 92.62 84 ARG A O 1
ATOM 655 N N . LEU A 1 85 ? 8.198 -1.950 10.948 1.00 90.62 85 LEU A N 1
ATOM 656 C CA . LEU A 1 85 ? 8.903 -2.932 10.128 1.00 90.62 85 LEU A CA 1
ATOM 657 C C . LEU A 1 85 ? 8.773 -2.604 8.637 1.00 90.62 85 LEU A C 1
ATOM 659 O O . LEU A 1 85 ? 9.778 -2.582 7.947 1.0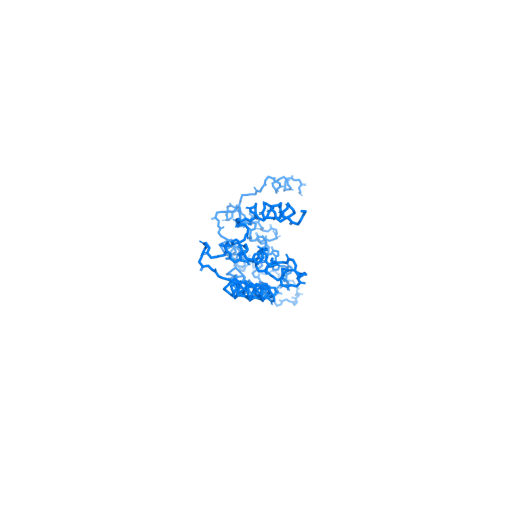0 90.62 85 LEU A O 1
ATOM 663 N N . ILE A 1 86 ? 7.563 -2.297 8.155 1.00 87.44 86 ILE A N 1
ATOM 664 C CA . ILE A 1 86 ? 7.317 -1.879 6.762 1.00 87.44 86 ILE A CA 1
ATOM 665 C C . ILE A 1 86 ? 8.129 -0.628 6.400 1.00 87.44 86 ILE A C 1
ATOM 667 O O . ILE A 1 86 ? 8.645 -0.536 5.290 1.00 87.44 86 ILE A O 1
ATOM 671 N N . ASN A 1 87 ? 8.239 0.329 7.321 1.00 85.50 87 ASN A N 1
ATOM 672 C CA . ASN A 1 87 ? 8.994 1.562 7.113 1.00 85.50 87 ASN A CA 1
ATOM 673 C C . ASN A 1 87 ? 10.518 1.357 7.159 1.00 85.50 87 ASN A C 1
ATOM 675 O O . ASN A 1 87 ? 11.250 2.093 6.508 1.00 85.50 87 ASN A O 1
ATOM 679 N N . ASP A 1 88 ? 10.990 0.374 7.922 1.00 89.50 88 ASP A N 1
ATOM 680 C CA . ASP A 1 88 ? 12.415 0.085 8.092 1.00 89.50 88 ASP A CA 1
ATOM 681 C C . ASP A 1 88 ? 12.985 -0.770 6.940 1.00 89.50 88 ASP A C 1
ATOM 683 O O . ASP A 1 88 ? 14.201 -0.943 6.841 1.00 89.50 88 ASP A O 1
ATOM 687 N N . VAL A 1 89 ? 12.134 -1.306 6.053 1.00 85.38 89 VAL A N 1
ATOM 688 C CA . VAL A 1 89 ? 12.578 -2.010 4.842 1.00 85.38 89 VAL A CA 1
ATOM 689 C C . VAL A 1 89 ? 13.098 -1.010 3.809 1.00 85.38 89 VAL A C 1
ATOM 691 O O . VAL A 1 89 ? 12.380 -0.108 3.377 1.00 85.38 89 VAL A O 1
ATOM 694 N N . ASP A 1 90 ? 14.324 -1.235 3.329 1.00 82.00 90 ASP A N 1
ATOM 695 C CA . ASP A 1 90 ? 14.819 -0.603 2.105 1.00 82.00 90 ASP A CA 1
ATOM 696 C C . ASP A 1 90 ? 14.117 -1.227 0.888 1.00 82.00 90 ASP A C 1
ATOM 698 O O . ASP A 1 90 ? 14.555 -2.227 0.307 1.00 82.00 90 ASP A O 1
ATOM 702 N N . TRP A 1 91 ? 12.974 -0.641 0.530 1.00 81.38 91 TRP A N 1
ATOM 703 C CA . TRP A 1 91 ? 12.155 -1.079 -0.598 1.00 81.38 91 TRP A CA 1
ATOM 704 C C . TRP A 1 91 ? 12.900 -1.025 -1.931 1.00 81.38 91 TRP A C 1
ATOM 706 O O . TRP A 1 91 ? 12.581 -1.807 -2.824 1.00 81.38 91 TRP A O 1
ATOM 716 N N . THR A 1 92 ? 13.914 -0.166 -2.057 1.00 73.38 92 THR A N 1
ATOM 717 C CA . THR A 1 92 ? 14.729 -0.056 -3.271 1.00 73.38 92 THR A CA 1
ATOM 718 C C . THR A 1 92 ? 15.574 -1.308 -3.445 1.00 73.38 92 THR A C 1
ATOM 720 O O . THR A 1 92 ? 15.505 -1.955 -4.487 1.00 73.38 92 THR A O 1
ATOM 723 N N . VAL A 1 93 ? 16.319 -1.701 -2.407 1.00 71.81 93 VAL A N 1
ATOM 724 C CA . VAL A 1 93 ? 17.155 -2.914 -2.434 1.00 71.81 93 VAL A CA 1
ATOM 725 C C . VAL A 1 93 ? 16.299 -4.165 -2.607 1.00 71.81 93 VAL A C 1
ATOM 727 O O . VAL A 1 93 ? 16.641 -5.042 -3.402 1.00 71.81 93 VAL A O 1
ATOM 730 N N . TRP A 1 94 ? 15.168 -4.246 -1.899 1.00 76.19 94 TRP A N 1
ATOM 731 C CA . TRP A 1 94 ? 14.245 -5.368 -2.052 1.00 76.19 94 TRP A CA 1
ATOM 732 C C . TRP A 1 94 ? 13.709 -5.464 -3.486 1.00 76.19 94 TRP A C 1
ATOM 734 O O . TRP A 1 94 ? 13.765 -6.542 -4.078 1.00 76.19 94 TRP A O 1
ATOM 744 N N . PHE A 1 95 ? 13.254 -4.347 -4.068 1.00 70.06 95 PHE A N 1
ATOM 745 C CA . PHE A 1 95 ? 12.728 -4.309 -5.433 1.00 70.06 95 PHE A CA 1
ATOM 746 C C . PHE A 1 95 ? 13.800 -4.657 -6.470 1.00 70.06 95 PHE A C 1
ATOM 748 O O . PHE A 1 95 ? 13.544 -5.480 -7.344 1.00 70.06 95 PHE A O 1
ATOM 755 N N . GLU A 1 96 ? 15.016 -4.113 -6.353 1.00 65.69 96 GLU A N 1
ATOM 756 C CA . GLU A 1 96 ? 16.139 -4.470 -7.234 1.00 65.69 96 GLU A CA 1
ATOM 757 C C . GLU A 1 96 ? 16.496 -5.966 -7.140 1.00 65.69 96 GLU A C 1
ATOM 759 O O . GLU A 1 96 ? 16.893 -6.562 -8.141 1.00 65.69 96 GLU A O 1
ATOM 764 N N . GLY A 1 97 ? 16.317 -6.591 -5.969 1.00 62.75 97 GLY A N 1
ATOM 765 C CA . GLY A 1 97 ? 16.554 -8.021 -5.751 1.00 62.75 97 GLY A CA 1
ATOM 766 C C . GLY A 1 97 ? 15.491 -8.955 -6.343 1.00 62.75 97 GLY A C 1
ATOM 767 O O . GLY A 1 97 ? 15.797 -10.113 -6.625 1.00 62.75 97 GLY A O 1
ATOM 768 N N . VAL A 1 98 ? 14.257 -8.480 -6.550 1.00 71.12 98 VAL A N 1
ATOM 769 C CA . VAL A 1 98 ? 13.156 -9.275 -7.140 1.00 71.12 98 VAL A CA 1
ATOM 770 C C . VAL A 1 98 ? 12.790 -8.856 -8.568 1.00 71.12 98 VAL A C 1
ATOM 772 O O . VAL A 1 98 ? 12.103 -9.601 -9.272 1.00 71.12 98 VAL A O 1
ATOM 775 N N . SER A 1 99 ? 13.241 -7.682 -9.021 1.00 79.19 99 SER A N 1
ATOM 776 C CA . SER A 1 99 ? 12.986 -7.163 -10.364 1.00 79.19 99 SER A CA 1
ATOM 777 C C . SER A 1 99 ? 13.736 -7.994 -11.400 1.00 79.19 99 SER A C 1
ATOM 779 O O . SER A 1 99 ? 14.930 -7.832 -11.648 1.00 79.19 99 SER A O 1
ATOM 781 N N . ARG A 1 100 ? 12.987 -8.866 -12.077 1.00 81.75 100 ARG A N 1
ATOM 782 C CA . ARG A 1 100 ? 13.486 -9.689 -13.186 1.00 81.75 100 ARG A CA 1
ATOM 783 C C . ARG A 1 100 ? 14.056 -8.843 -14.339 1.00 81.75 100 ARG A C 1
ATOM 785 O O . ARG A 1 100 ? 14.851 -9.350 -15.124 1.00 81.75 100 ARG A O 1
ATOM 792 N N . ILE A 1 101 ? 13.652 -7.575 -14.445 1.00 87.88 101 ILE A N 1
ATOM 793 C CA . ILE A 1 101 ? 14.150 -6.609 -15.434 1.00 87.88 101 ILE A CA 1
ATOM 794 C C . ILE A 1 101 ? 15.525 -6.081 -15.022 1.00 87.88 101 ILE A C 1
ATOM 796 O O . ILE A 1 101 ? 16.430 -6.085 -15.850 1.00 87.88 101 ILE A O 1
ATOM 800 N N . ASP A 1 102 ? 15.711 -5.689 -13.754 1.00 86.06 102 ASP A N 1
ATOM 801 C CA . ASP A 1 102 ? 17.021 -5.255 -13.246 1.00 86.06 102 ASP A CA 1
ATOM 802 C C . ASP A 1 102 ? 18.031 -6.403 -13.348 1.00 86.06 102 ASP A C 1
ATOM 804 O O . ASP A 1 102 ? 19.152 -6.180 -13.795 1.00 86.06 102 ASP A O 1
ATOM 808 N N . THR A 1 103 ? 17.640 -7.640 -13.010 1.00 87.00 103 THR A N 1
ATOM 809 C CA . THR A 1 103 ? 18.498 -8.818 -13.219 1.00 87.00 103 THR A CA 1
ATOM 810 C C . THR A 1 103 ? 18.893 -8.965 -14.691 1.00 87.00 103 THR A C 1
ATOM 812 O O . THR A 1 103 ? 20.078 -9.057 -14.997 1.00 87.00 103 THR A O 1
ATOM 815 N N . LEU A 1 104 ? 17.921 -8.918 -15.610 1.00 89.25 104 LEU A N 1
ATOM 816 C CA . LEU A 1 104 ? 18.167 -9.051 -17.048 1.00 89.25 104 LEU A CA 1
ATOM 817 C C . LEU A 1 104 ? 19.110 -7.963 -17.585 1.00 89.25 104 LEU A C 1
ATOM 819 O O . LEU A 1 104 ? 20.040 -8.271 -18.327 1.00 89.25 104 LEU A O 1
ATOM 823 N N . LEU A 1 105 ? 18.883 -6.701 -17.214 1.00 88.81 105 LEU A N 1
ATOM 824 C CA . LEU A 1 105 ? 19.709 -5.577 -17.655 1.00 88.81 105 LEU A CA 1
ATOM 825 C C . LEU A 1 105 ? 21.129 -5.672 -17.080 1.00 88.81 105 LEU A C 1
ATOM 827 O O . LEU A 1 105 ? 22.090 -5.501 -17.821 1.00 88.81 105 LEU A O 1
ATOM 831 N N . ARG A 1 106 ? 21.289 -6.025 -15.794 1.00 88.12 106 ARG A N 1
ATOM 832 C CA . ARG A 1 106 ? 22.618 -6.226 -15.182 1.00 88.12 106 ARG A CA 1
ATOM 833 C C . ARG A 1 106 ? 23.402 -7.370 -15.821 1.00 88.12 106 ARG A C 1
ATOM 835 O O . ARG A 1 106 ? 24.620 -7.286 -15.907 1.00 88.12 106 ARG A O 1
ATOM 842 N N . GLU A 1 107 ? 22.727 -8.443 -16.227 1.00 86.50 107 GLU A N 1
ATOM 843 C CA . GLU A 1 107 ? 23.378 -9.608 -16.838 1.00 86.50 107 GLU A CA 1
ATOM 844 C C . GLU A 1 107 ? 23.821 -9.369 -18.285 1.00 86.50 107 GLU A C 1
ATOM 846 O O . GLU A 1 107 ? 24.740 -10.036 -18.763 1.00 86.50 107 GLU A O 1
ATOM 851 N N . LYS A 1 108 ? 23.125 -8.493 -19.017 1.00 85.75 108 LYS A N 1
ATOM 852 C CA . LYS A 1 108 ? 23.266 -8.375 -20.477 1.00 85.75 108 LYS A CA 1
ATOM 853 C C . LYS A 1 108 ? 23.807 -7.030 -20.950 1.00 85.75 108 LYS A C 1
ATOM 855 O O . LYS A 1 108 ? 24.130 -6.909 -22.132 1.00 85.75 108 LYS A O 1
ATOM 860 N N . THR A 1 109 ? 23.895 -6.038 -20.070 1.00 86.44 109 THR A N 1
ATOM 861 C CA . THR A 1 109 ? 24.354 -4.685 -20.399 1.00 86.44 109 THR A CA 1
ATOM 862 C C . THR A 1 109 ? 25.212 -4.114 -19.267 1.00 86.44 109 THR A C 1
ATOM 864 O O . THR A 1 109 ? 25.435 -4.747 -18.237 1.00 86.44 109 THR A O 1
ATOM 867 N N . ASP A 1 110 ? 25.691 -2.888 -19.441 1.00 85.50 110 ASP A N 1
ATOM 868 C CA . ASP A 1 110 ? 26.426 -2.109 -18.441 1.00 85.50 110 ASP A CA 1
ATOM 869 C C . ASP A 1 110 ? 25.530 -1.465 -17.364 1.00 85.50 110 ASP A C 1
ATOM 871 O O . ASP A 1 110 ? 25.989 -0.638 -16.577 1.00 85.50 110 ASP A O 1
ATOM 875 N N . PHE A 1 111 ? 24.262 -1.877 -17.265 1.00 88.19 111 PHE A N 1
ATOM 876 C CA . PHE A 1 111 ? 23.271 -1.288 -16.361 1.00 88.19 111 PHE A CA 1
ATOM 877 C C . PHE A 1 111 ? 23.732 -1.241 -14.898 1.00 88.19 111 PHE A C 1
ATOM 879 O O . PHE A 1 111 ? 23.404 -0.302 -14.180 1.00 88.19 111 PHE A O 1
ATOM 886 N N . ALA A 1 112 ? 24.520 -2.223 -14.447 1.00 86.94 112 ALA A N 1
ATOM 887 C CA . ALA A 1 112 ? 25.059 -2.259 -13.085 1.00 86.94 112 ALA A CA 1
ATOM 888 C C . ALA A 1 112 ? 26.067 -1.132 -12.782 1.00 86.94 112 ALA A C 1
ATOM 890 O O . ALA A 1 112 ? 26.234 -0.779 -11.615 1.00 86.94 112 ALA A O 1
ATOM 891 N N . ALA A 1 113 ? 26.735 -0.588 -13.804 1.00 87.94 113 ALA A N 1
ATOM 892 C CA . ALA A 1 113 ? 27.714 0.489 -13.670 1.00 87.94 113 ALA A CA 1
ATOM 893 C C . ALA A 1 113 ? 27.068 1.887 -13.652 1.00 87.94 113 ALA A C 1
ATOM 895 O O . ALA A 1 113 ? 27.733 2.865 -13.313 1.00 87.94 113 ALA A O 1
ATOM 896 N N . LEU A 1 114 ? 25.780 1.984 -13.999 1.00 86.94 114 LEU A N 1
ATOM 897 C CA . LEU A 1 114 ? 25.046 3.243 -14.052 1.00 86.94 114 LEU A CA 1
ATOM 898 C C . LEU A 1 114 ? 24.678 3.764 -12.656 1.00 86.94 114 LEU A C 1
ATOM 900 O O . LEU A 1 114 ? 24.355 3.014 -11.723 1.00 86.94 114 LEU A O 1
ATOM 904 N N . ASP A 1 115 ? 24.645 5.090 -12.537 1.00 87.81 115 ASP A N 1
ATOM 905 C CA . ASP A 1 115 ? 24.129 5.759 -11.352 1.00 87.81 115 ASP A CA 1
ATOM 906 C C . ASP A 1 115 ? 22.620 5.504 -11.175 1.00 87.81 115 ASP A C 1
ATOM 908 O O . ASP A 1 115 ? 21.915 5.037 -12.075 1.00 87.81 115 ASP A O 1
ATOM 912 N N . PHE A 1 116 ? 22.109 5.773 -9.973 1.00 81.19 116 PHE A N 1
ATOM 913 C CA . PHE A 1 116 ? 20.711 5.489 -9.644 1.00 81.19 116 PHE A CA 1
ATOM 914 C C . PHE A 1 116 ? 19.734 6.206 -10.586 1.00 81.19 116 PHE A C 1
ATOM 916 O O . PHE A 1 116 ? 18.755 5.604 -11.023 1.00 81.19 116 PHE A O 1
ATOM 923 N N . PHE A 1 117 ? 20.023 7.462 -10.940 1.00 89.12 117 PHE A N 1
ATOM 924 C CA . PHE A 1 117 ? 19.152 8.266 -11.791 1.00 89.12 117 PHE A CA 1
ATOM 925 C C . PHE A 1 117 ? 19.045 7.701 -13.214 1.00 89.12 117 PHE A C 1
ATOM 927 O O . PHE A 1 117 ? 17.949 7.631 -13.768 1.00 89.12 117 PHE A O 1
ATOM 934 N N . SER A 1 118 ? 20.148 7.243 -13.812 1.00 90.06 118 SER A N 1
ATOM 935 C CA . SER A 1 118 ? 20.108 6.616 -15.141 1.00 90.06 118 SER A CA 1
ATOM 936 C C . SER A 1 118 ? 19.371 5.275 -15.121 1.00 90.06 118 SER A C 1
ATOM 938 O O . SER A 1 118 ? 18.562 5.001 -16.010 1.00 90.06 118 SER A O 1
ATOM 940 N N . ARG A 1 119 ? 19.573 4.461 -14.076 1.00 90.31 119 ARG A N 1
ATOM 941 C CA . ARG A 1 119 ? 18.837 3.197 -13.908 1.00 90.31 119 ARG A CA 1
ATOM 942 C C . ARG A 1 119 ? 17.334 3.423 -13.761 1.00 90.31 119 ARG A C 1
ATOM 944 O O . ARG A 1 119 ? 16.544 2.713 -14.380 1.00 90.31 119 ARG A O 1
ATOM 951 N N . ASP A 1 120 ? 16.940 4.433 -12.992 1.00 89.50 120 ASP A N 1
ATOM 952 C CA . ASP A 1 120 ? 15.537 4.795 -12.795 1.00 89.50 120 ASP A CA 1
ATOM 953 C C . ASP A 1 120 ? 14.864 5.292 -14.085 1.00 89.50 120 ASP A C 1
ATOM 955 O O . ASP A 1 120 ? 13.741 4.892 -14.406 1.00 89.50 120 ASP A O 1
ATOM 959 N N . GLN A 1 121 ? 15.584 6.068 -14.900 1.00 92.94 121 GLN A N 1
ATOM 960 C CA . GLN A 1 121 ? 15.109 6.469 -16.226 1.00 92.94 121 GLN A CA 1
ATOM 961 C C . GLN A 1 121 ? 14.856 5.267 -17.141 1.00 92.94 121 GLN A C 1
ATOM 963 O O . GLN A 1 121 ? 13.862 5.252 -17.867 1.00 92.94 121 GLN A O 1
ATOM 968 N N . TYR A 1 122 ? 15.718 4.248 -17.108 1.00 93.06 122 TYR A N 1
ATOM 969 C CA . TYR A 1 122 ? 15.525 3.045 -17.923 1.00 93.06 122 TYR A CA 1
ATOM 970 C C . TYR A 1 122 ? 14.300 2.258 -17.455 1.00 93.06 122 TYR A C 1
ATOM 972 O O . TYR A 1 122 ? 13.495 1.857 -18.294 1.00 93.06 122 TYR A O 1
ATOM 980 N N . ARG A 1 123 ? 14.107 2.089 -16.138 1.00 91.75 123 ARG A N 1
ATOM 981 C CA . ARG A 1 123 ? 12.904 1.442 -15.579 1.00 91.75 123 ARG A CA 1
ATOM 982 C C . ARG A 1 123 ? 11.636 2.179 -15.991 1.00 91.75 123 ARG A C 1
ATOM 984 O O . ARG A 1 123 ? 10.729 1.561 -16.540 1.00 91.75 123 ARG A O 1
ATOM 991 N N . THR A 1 124 ? 11.619 3.500 -15.813 1.00 94.12 124 THR A N 1
ATOM 992 C CA . THR A 1 124 ? 10.486 4.352 -16.198 1.00 94.12 124 THR A CA 1
ATOM 993 C C . THR A 1 124 ? 10.197 4.238 -17.694 1.00 94.12 124 THR A C 1
ATOM 995 O O . THR A 1 124 ? 9.049 4.063 -18.096 1.00 94.12 124 THR A O 1
ATOM 998 N N . ALA A 1 125 ? 11.231 4.274 -18.540 1.00 95.12 125 ALA A N 1
ATOM 999 C CA . ALA A 1 125 ? 11.065 4.121 -19.981 1.00 95.12 125 ALA A CA 1
ATOM 1000 C C . ALA A 1 125 ? 10.490 2.746 -20.355 1.00 95.12 125 ALA A C 1
ATOM 1002 O O . ALA A 1 125 ? 9.576 2.670 -21.176 1.00 95.12 125 ALA A O 1
ATOM 1003 N N . ILE A 1 126 ? 10.985 1.665 -19.744 1.00 95.12 126 ILE A N 1
ATOM 1004 C CA . ILE A 1 126 ? 10.479 0.304 -19.962 1.00 95.12 126 ILE A CA 1
ATOM 1005 C C . ILE A 1 126 ? 9.012 0.199 -19.532 1.00 95.12 126 ILE A C 1
ATOM 1007 O O . ILE A 1 126 ? 8.202 -0.333 -20.292 1.00 95.12 126 ILE A O 1
ATOM 1011 N N . GLU A 1 127 ? 8.652 0.746 -18.369 1.00 94.62 127 GLU A N 1
ATOM 1012 C CA . GLU A 1 127 ? 7.274 0.773 -17.867 1.00 94.62 127 GLU A CA 1
ATOM 1013 C C . GLU A 1 127 ? 6.346 1.535 -18.826 1.00 94.62 127 GLU A C 1
ATOM 1015 O O . GLU A 1 127 ? 5.289 1.039 -19.221 1.00 94.62 127 GLU A O 1
ATOM 1020 N N . GLU A 1 128 ? 6.745 2.731 -19.265 1.00 94.50 128 GLU A N 1
ATOM 1021 C CA . GLU A 1 128 ? 5.977 3.538 -20.216 1.00 94.50 128 GLU A CA 1
ATOM 1022 C C . GLU A 1 128 ? 5.742 2.821 -21.548 1.00 94.50 128 GLU A C 1
ATOM 1024 O O . GLU A 1 128 ? 4.635 2.877 -22.100 1.00 94.50 128 GLU A O 1
ATOM 1029 N N . LEU A 1 129 ? 6.784 2.171 -22.069 1.00 94.88 129 LEU A N 1
ATOM 1030 C CA . LEU A 1 129 ? 6.751 1.422 -23.321 1.00 94.88 129 LEU A CA 1
ATOM 1031 C C . LEU A 1 129 ? 5.886 0.160 -23.191 1.00 94.88 129 LEU A C 1
ATOM 1033 O O . LEU A 1 129 ? 5.067 -0.113 -24.071 1.00 94.88 129 LEU A O 1
ATOM 1037 N N . ALA A 1 130 ? 5.995 -0.571 -22.080 1.00 94.25 130 ALA A N 1
ATOM 1038 C CA . ALA A 1 130 ? 5.171 -1.741 -21.784 1.00 94.25 130 ALA A CA 1
ATOM 1039 C C . ALA A 1 130 ? 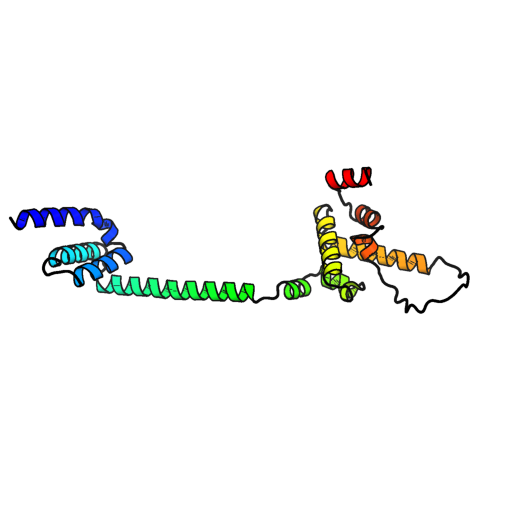3.689 -1.371 -21.660 1.00 94.25 130 ALA A C 1
ATOM 1041 O O . ALA A 1 130 ? 2.841 -1.959 -22.322 1.00 94.25 130 ALA A O 1
ATOM 1042 N N . ARG A 1 131 ? 3.374 -0.306 -20.912 1.00 94.19 131 ARG A N 1
ATOM 1043 C CA . ARG A 1 131 ? 1.997 0.156 -20.659 1.00 94.19 131 ARG A CA 1
ATOM 1044 C C . ARG A 1 131 ? 1.206 0.463 -21.933 1.00 94.19 131 ARG A C 1
ATOM 1046 O O . ARG A 1 131 ? -0.024 0.458 -21.915 1.00 94.19 131 ARG A O 1
ATOM 1053 N N . ARG A 1 132 ? 1.891 0.795 -23.030 1.00 93.19 132 ARG A N 1
ATOM 1054 C CA . ARG A 1 132 ? 1.264 1.104 -24.326 1.00 93.19 132 ARG A CA 1
ATOM 1055 C C . ARG A 1 132 ? 1.754 0.208 -25.462 1.00 93.19 132 ARG A C 1
ATOM 1057 O O . ARG A 1 132 ? 1.581 0.564 -26.628 1.00 93.19 132 ARG A O 1
ATOM 1064 N N . SER A 1 133 ? 2.319 -0.944 -25.122 1.00 91.88 133 SER A N 1
ATOM 1065 C CA . SER A 1 133 ? 2.504 -2.081 -26.021 1.00 91.88 133 SER A CA 1
ATOM 1066 C C . SER A 1 133 ? 1.649 -3.256 -25.532 1.00 91.88 133 SER A C 1
ATOM 1068 O O . SER A 1 133 ? 1.001 -3.183 -24.491 1.00 91.88 133 SER A O 1
ATOM 1070 N N . GLU A 1 134 ? 1.604 -4.342 -26.301 1.00 90.06 134 GLU A N 1
ATOM 1071 C CA . GLU A 1 134 ? 0.961 -5.600 -25.882 1.00 90.06 134 GLU A CA 1
ATOM 1072 C C . GLU A 1 134 ? 1.963 -6.535 -25.169 1.00 90.06 134 GLU A C 1
ATOM 1074 O O . GLU A 1 134 ? 1.730 -7.736 -25.040 1.00 90.06 134 GLU A O 1
ATOM 1079 N N . LEU A 1 135 ? 3.103 -5.992 -24.719 1.00 90.50 135 LEU A N 1
ATOM 1080 C CA . LEU A 1 135 ? 4.210 -6.730 -24.117 1.00 90.50 135 LEU A CA 1
ATOM 1081 C C . LEU A 1 135 ? 4.367 -6.395 -22.631 1.00 90.50 135 LEU A C 1
ATOM 1083 O O . LEU A 1 135 ? 4.075 -5.290 -22.182 1.00 90.50 135 LEU A O 1
ATOM 1087 N N . SER A 1 136 ? 4.892 -7.352 -21.864 1.00 92.50 136 SER A N 1
ATOM 1088 C CA . SER A 1 136 ? 5.338 -7.081 -20.497 1.00 92.50 136 SER A CA 1
ATOM 1089 C C . SER A 1 136 ? 6.634 -6.268 -20.492 1.00 92.50 136 SER A C 1
ATOM 1091 O O . SER A 1 136 ? 7.430 -6.349 -21.428 1.00 92.50 136 SER A O 1
ATOM 1093 N N . GLU A 1 137 ? 6.897 -5.558 -19.397 1.00 93.62 137 GLU A N 1
ATOM 1094 C CA . GLU A 1 137 ? 8.151 -4.823 -19.171 1.00 93.62 137 GLU A CA 1
ATOM 1095 C C . GLU A 1 137 ? 9.398 -5.681 -19.424 1.00 93.62 137 GLU A C 1
ATOM 1097 O O . GLU A 1 137 ? 10.327 -5.254 -20.104 1.00 93.62 137 GLU A O 1
ATOM 1102 N N . PHE A 1 138 ? 9.384 -6.939 -18.971 1.00 92.50 138 PHE A N 1
ATOM 1103 C CA . PHE A 1 138 ? 10.468 -7.889 -19.228 1.00 92.50 138 PHE A CA 1
ATOM 1104 C C . PHE A 1 138 ? 10.698 -8.129 -20.729 1.00 92.50 138 PHE A C 1
ATOM 1106 O O . PHE A 1 138 ? 11.839 -8.154 -21.180 1.00 92.50 138 PHE A O 1
ATOM 1113 N N . ARG A 1 139 ? 9.627 -8.287 -21.519 1.00 92.69 139 ARG A N 1
ATOM 1114 C CA . ARG A 1 139 ? 9.729 -8.491 -22.974 1.00 92.69 139 ARG A CA 1
ATOM 1115 C C . ARG A 1 139 ? 10.173 -7.227 -23.705 1.00 92.69 139 ARG A C 1
ATOM 1117 O O . ARG A 1 139 ? 10.900 -7.328 -24.688 1.00 92.69 139 ARG A O 1
ATOM 1124 N N . VAL A 1 140 ? 9.777 -6.049 -23.224 1.00 95.00 140 VAL A N 1
ATOM 1125 C CA . VAL A 1 140 ? 10.273 -4.766 -23.744 1.00 95.00 140 VAL A CA 1
ATOM 1126 C C . VAL A 1 140 ? 11.775 -4.627 -23.491 1.00 95.00 140 VAL A C 1
ATOM 1128 O O . VAL A 1 140 ? 12.516 -4.303 -24.418 1.00 95.00 140 VAL A O 1
ATOM 1131 N N . ALA A 1 141 ? 12.236 -4.930 -22.274 1.00 94.44 141 ALA A N 1
ATOM 1132 C CA . ALA A 1 141 ? 13.654 -4.915 -21.924 1.00 94.44 141 ALA A CA 1
ATOM 1133 C C . ALA A 1 141 ? 14.467 -5.912 -22.770 1.00 94.44 141 ALA A C 1
ATOM 1135 O O . ALA A 1 141 ? 15.503 -5.553 -23.322 1.00 94.44 141 ALA A O 1
ATOM 1136 N N . GLU A 1 142 ? 13.964 -7.138 -22.942 1.00 93.56 142 GLU A N 1
ATOM 1137 C CA . GLU A 1 142 ? 14.575 -8.159 -23.801 1.00 93.56 142 GLU A CA 1
ATOM 1138 C C . GLU A 1 142 ? 14.719 -7.667 -25.249 1.00 93.56 142 GLU A C 1
ATOM 1140 O O . GLU A 1 142 ? 15.802 -7.769 -25.821 1.00 93.56 142 GLU A O 1
ATOM 1145 N N . LYS A 1 143 ? 13.681 -7.041 -25.827 1.00 94.12 143 LYS A N 1
ATOM 1146 C CA . LYS A 1 143 ? 13.774 -6.471 -27.181 1.00 94.12 143 LYS A CA 1
ATOM 1147 C C . LYS A 1 143 ? 14.735 -5.298 -27.295 1.00 94.12 143 LYS A C 1
ATOM 1149 O O . LYS A 1 143 ? 15.422 -5.201 -28.308 1.00 94.12 143 LYS A O 1
ATOM 1154 N N . ALA A 1 144 ? 14.828 -4.443 -26.281 1.00 94.19 144 ALA A N 1
ATOM 1155 C CA . ALA A 1 144 ? 15.823 -3.375 -26.269 1.00 94.19 144 ALA A CA 1
ATOM 1156 C C . ALA A 1 144 ? 17.254 -3.941 -26.298 1.00 94.19 144 ALA A C 1
ATOM 1158 O O . ALA A 1 144 ? 18.085 -3.470 -27.073 1.00 94.19 144 ALA A O 1
ATOM 1159 N N . ILE A 1 145 ? 17.520 -4.991 -25.512 1.00 93.19 145 ILE A N 1
ATOM 1160 C CA . ILE A 1 145 ? 18.820 -5.679 -25.473 1.00 93.19 145 ILE A CA 1
ATOM 1161 C C . ILE A 1 145 ? 19.119 -6.375 -26.804 1.00 93.19 145 ILE A C 1
ATOM 1163 O O . ILE A 1 145 ? 20.225 -6.243 -27.323 1.00 93.19 145 ILE A O 1
ATOM 1167 N N . GLU A 1 146 ? 18.154 -7.103 -27.374 1.00 91.75 146 GLU A N 1
ATOM 1168 C CA . GLU A 1 146 ? 18.328 -7.775 -28.668 1.00 91.75 146 GLU A CA 1
ATOM 1169 C C . GLU A 1 146 ? 18.697 -6.779 -29.776 1.00 91.75 146 GLU A C 1
ATOM 1171 O O . GLU A 1 146 ? 19.646 -7.012 -30.526 1.00 91.75 146 GLU A O 1
ATOM 1176 N N . LEU A 1 147 ? 17.981 -5.653 -29.865 1.00 90.19 147 LEU A N 1
ATOM 1177 C CA . LEU A 1 147 ? 18.258 -4.614 -30.858 1.00 90.19 147 LEU A CA 1
ATOM 1178 C C . LEU A 1 147 ? 19.640 -3.987 -30.655 1.00 90.19 147 LEU A C 1
ATOM 1180 O O . LEU A 1 147 ? 20.365 -3.797 -31.631 1.00 90.19 147 LEU A O 1
ATOM 1184 N N . ALA A 1 148 ? 20.032 -3.724 -29.407 1.00 88.44 148 ALA A N 1
ATOM 1185 C CA . ALA A 1 148 ? 21.369 -3.232 -29.096 1.00 88.44 148 ALA A CA 1
ATOM 1186 C C . ALA A 1 148 ? 22.459 -4.244 -29.496 1.00 88.44 148 ALA A C 1
ATOM 1188 O O . ALA A 1 148 ? 23.441 -3.868 -30.131 1.00 88.44 148 ALA A O 1
ATOM 1189 N N . GLY A 1 149 ? 22.254 -5.537 -29.230 1.00 83.25 149 GLY A N 1
ATOM 1190 C CA . GLY A 1 149 ? 23.180 -6.597 -29.635 1.00 83.25 149 GLY A CA 1
ATOM 1191 C C . GLY A 1 149 ? 23.316 -6.753 -31.156 1.00 83.25 149 GLY A C 1
ATOM 1192 O O . GLY A 1 149 ? 24.422 -6.937 -31.659 1.00 83.25 149 GLY A O 1
ATOM 1193 N N . HIS A 1 150 ? 22.220 -6.635 -31.913 1.00 75.19 150 HIS A N 1
ATOM 1194 C CA . HIS A 1 150 ? 22.256 -6.714 -33.380 1.00 75.19 150 HIS A CA 1
ATOM 1195 C C . HIS A 1 150 ? 23.083 -5.596 -34.026 1.00 75.19 150 HIS A C 1
ATOM 1197 O O . HIS A 1 150 ? 23.745 -5.829 -35.036 1.00 75.19 150 HIS A O 1
ATOM 1203 N N . VAL A 1 151 ? 23.063 -4.400 -33.443 1.00 69.00 151 VAL A N 1
ATOM 1204 C CA . VAL A 1 151 ? 23.811 -3.234 -33.937 1.00 69.00 151 VAL A CA 1
ATOM 1205 C C . VAL A 1 151 ? 25.302 -3.433 -33.759 1.00 69.00 151 VAL A C 1
ATOM 1207 O O . VAL A 1 151 ? 26.057 -3.253 -34.706 1.00 69.00 151 VAL A O 1
ATOM 1210 N N . LEU A 1 152 ? 25.706 -3.898 -32.579 1.00 63.34 152 LEU A N 1
ATOM 1211 C CA . LEU A 1 152 ? 27.106 -4.186 -32.289 1.00 63.34 152 LEU A CA 1
ATOM 1212 C C . LEU A 1 152 ? 27.694 -5.214 -33.266 1.00 63.34 152 LEU A C 1
ATOM 1214 O O . LEU A 1 152 ? 28.829 -5.070 -33.711 1.00 63.34 152 LEU A O 1
ATOM 1218 N N . ILE A 1 153 ? 26.913 -6.232 -33.645 1.00 65.31 153 ILE A N 1
ATOM 1219 C CA . ILE A 1 153 ? 27.339 -7.243 -34.623 1.00 65.31 153 ILE A CA 1
ATOM 1220 C C . ILE A 1 153 ? 27.432 -6.645 -36.036 1.00 65.31 153 ILE A C 1
ATOM 1222 O O . ILE A 1 153 ? 28.370 -6.967 -36.766 1.00 65.31 153 ILE A O 1
ATOM 1226 N N . ALA A 1 154 ? 26.489 -5.785 -36.431 1.00 62.88 154 ALA A N 1
ATOM 1227 C CA . ALA A 1 154 ? 26.481 -5.143 -37.747 1.00 62.88 154 ALA A CA 1
ATOM 1228 C C . ALA A 1 154 ? 27.651 -4.159 -37.926 1.00 62.88 154 ALA A C 1
ATOM 1230 O O . ALA A 1 154 ? 28.321 -4.193 -38.958 1.00 62.88 154 ALA A O 1
ATOM 1231 N N . ASP A 1 155 ? 27.957 -3.357 -36.904 1.00 59.41 155 ASP A N 1
ATOM 1232 C CA . ASP A 1 155 ? 29.085 -2.418 -36.927 1.00 59.41 155 ASP A CA 1
ATOM 1233 C C . ASP A 1 155 ? 30.436 -3.159 -36.926 1.00 59.41 155 ASP A C 1
ATOM 1235 O O . ASP A 1 155 ? 31.377 -2.749 -37.606 1.00 59.41 155 ASP A O 1
ATOM 1239 N N . ALA A 1 156 ? 30.522 -4.316 -36.256 1.00 58.12 156 ALA A N 1
ATOM 1240 C CA . ALA A 1 156 ? 31.715 -5.166 -36.260 1.00 58.12 156 ALA A CA 1
ATOM 1241 C C . ALA A 1 156 ? 31.948 -5.927 -37.582 1.00 58.12 156 ALA A C 1
ATOM 1243 O O . ALA A 1 156 ? 33.059 -6.394 -37.830 1.00 58.12 156 ALA A O 1
ATOM 1244 N N . SER A 1 157 ? 30.926 -6.076 -38.433 1.00 56.50 157 SER A N 1
ATOM 1245 C CA . SER A 1 157 ? 31.010 -6.826 -39.699 1.00 56.50 157 SER A CA 1
ATOM 1246 C C . SER A 1 157 ? 31.047 -5.941 -40.955 1.00 56.50 157 SER A C 1
ATOM 1248 O O . SER A 1 157 ? 31.080 -6.472 -42.066 1.00 56.50 157 SER A O 1
ATOM 1250 N N . GLY A 1 158 ? 31.098 -4.609 -40.795 1.00 51.50 158 GLY A N 1
ATOM 1251 C CA . GLY A 1 158 ? 30.907 -3.637 -41.879 1.00 51.50 158 GLY A CA 1
ATOM 1252 C C . GLY A 1 158 ? 31.973 -2.550 -42.084 1.00 51.50 158 GLY A C 1
ATOM 1253 O O . GLY A 1 158 ? 31.680 -1.609 -42.817 1.00 51.50 158 GLY A O 1
ATOM 1254 N N . ALA A 1 159 ? 33.181 -2.623 -41.505 1.00 41.53 159 ALA A N 1
ATOM 1255 C CA . ALA A 1 159 ? 34.192 -1.573 -41.714 1.00 41.53 159 ALA A CA 1
ATOM 1256 C C . ALA A 1 159 ? 35.626 -2.094 -41.926 1.00 41.53 159 ALA A C 1
ATOM 1258 O O . ALA A 1 159 ? 36.301 -2.546 -41.001 1.00 41.53 159 ALA A O 1
ATOM 1259 N N . GLU A 1 160 ? 36.105 -1.951 -43.166 1.00 37.06 160 GLU A N 1
ATOM 1260 C CA . GLU A 1 160 ? 37.523 -1.775 -43.483 1.00 37.06 160 GLU A CA 1
ATOM 1261 C C . GLU A 1 160 ? 38.038 -0.503 -42.790 1.00 37.06 160 GLU A C 1
ATOM 1263 O O . GLU A 1 160 ? 37.385 0.538 -42.811 1.00 37.06 160 GLU A O 1
ATOM 1268 N N . VAL A 1 161 ? 39.209 -0.600 -42.162 1.00 37.47 161 VAL A N 1
ATOM 1269 C CA . VAL A 1 161 ? 39.842 0.450 -41.353 1.00 37.47 161 VAL A CA 1
ATOM 1270 C C . VAL A 1 161 ? 40.512 1.505 -42.248 1.00 37.47 161 VAL A C 1
ATOM 1272 O O . VAL A 1 161 ? 41.456 1.154 -42.958 1.00 37.47 161 VAL A O 1
ATOM 1275 N N . PRO A 1 162 ? 40.182 2.808 -42.145 1.00 34.81 162 PRO A N 1
ATOM 1276 C CA . PRO A 1 162 ? 41.132 3.870 -42.425 1.00 34.81 162 PRO A CA 1
ATOM 1277 C C . PRO A 1 162 ? 41.774 4.294 -41.102 1.00 34.81 162 PRO A C 1
ATOM 1279 O O . PRO A 1 162 ? 41.128 4.790 -40.183 1.00 34.81 162 PRO A O 1
ATOM 1282 N N . GLN A 1 163 ? 43.073 4.053 -41.015 1.00 40.56 163 GLN A N 1
ATOM 1283 C CA . GLN A 1 163 ? 43.934 4.358 -39.884 1.00 40.56 163 GLN A CA 1
ATOM 1284 C C . GLN A 1 163 ? 44.046 5.882 -39.681 1.00 40.56 163 GLN A C 1
ATOM 1286 O O . GLN A 1 163 ? 44.679 6.554 -40.492 1.00 40.56 163 GLN A O 1
ATOM 1291 N N . ALA A 1 164 ? 43.472 6.422 -38.600 1.00 34.72 164 ALA A N 1
ATOM 1292 C CA . ALA A 1 164 ? 43.838 7.732 -38.054 1.00 34.72 164 ALA A CA 1
ATOM 1293 C C . ALA A 1 164 ? 43.474 7.844 -36.559 1.00 34.72 164 ALA A C 1
ATOM 1295 O O . ALA A 1 164 ? 42.306 7.916 -36.202 1.00 34.72 164 ALA A O 1
ATOM 1296 N N . GLU A 1 165 ? 44.534 7.877 -35.746 1.00 30.16 165 GLU A N 1
ATOM 1297 C CA . GLU A 1 165 ? 44.672 8.455 -34.396 1.00 30.16 165 GLU A CA 1
ATOM 1298 C C . GLU A 1 165 ? 43.822 7.885 -33.241 1.00 30.16 165 GLU A C 1
ATOM 1300 O O . GLU A 1 165 ? 42.600 7.969 -33.189 1.00 30.16 165 GLU A O 1
ATOM 1305 N N . ALA A 1 166 ? 44.537 7.319 -32.264 1.00 40.72 166 ALA A N 1
ATOM 1306 C CA . ALA A 1 166 ? 44.001 6.763 -31.031 1.00 40.72 166 ALA A CA 1
ATOM 1307 C C . ALA A 1 166 ? 43.350 7.828 -30.134 1.00 40.72 166 ALA A C 1
ATOM 1309 O O . ALA A 1 166 ? 43.913 8.907 -29.933 1.00 40.72 166 ALA A O 1
ATOM 1310 N N . PRO A 1 167 ? 42.287 7.432 -29.426 1.00 38.00 167 PRO A N 1
ATOM 1311 C CA . PRO A 1 167 ? 42.230 7.639 -27.995 1.00 38.00 167 PRO A CA 1
ATOM 1312 C C . PRO A 1 167 ? 42.247 6.285 -27.284 1.00 38.00 167 PRO A C 1
ATOM 1314 O O . PRO A 1 167 ? 41.657 5.307 -27.744 1.00 38.00 167 PRO A O 1
ATOM 1317 N N . ASP A 1 168 ? 42.930 6.240 -26.144 1.00 38.16 168 ASP A N 1
ATOM 1318 C CA . ASP A 1 168 ? 42.791 5.171 -25.164 1.00 38.16 168 ASP A CA 1
ATOM 1319 C C . ASP A 1 168 ? 41.309 5.035 -24.806 1.00 38.16 168 ASP A C 1
ATOM 1321 O O . ASP A 1 168 ? 40.726 5.864 -24.107 1.00 38.16 168 ASP A O 1
ATOM 1325 N N . THR A 1 169 ? 40.649 4.017 -25.333 1.00 37.66 169 THR A N 1
ATOM 1326 C CA . THR A 1 169 ? 39.346 3.601 -24.837 1.00 37.66 169 THR A CA 1
ATOM 1327 C C . THR A 1 169 ? 39.358 2.094 -24.874 1.00 37.66 169 THR A C 1
ATOM 1329 O O . THR A 1 169 ? 39.414 1.479 -25.937 1.00 37.66 169 THR A O 1
ATOM 1332 N N . ASP A 1 170 ? 39.391 1.521 -23.680 1.00 33.12 170 ASP A N 1
ATOM 1333 C CA . ASP A 1 170 ? 39.097 0.127 -23.403 1.00 33.12 170 ASP A CA 1
ATOM 1334 C C . ASP A 1 170 ? 37.672 -0.135 -23.909 1.00 33.12 170 ASP A C 1
ATOM 1336 O O . ASP A 1 170 ? 36.693 -0.013 -23.178 1.00 33.12 170 ASP A O 1
ATOM 1340 N N . ALA A 1 171 ? 37.543 -0.347 -25.220 1.00 41.56 171 ALA A N 1
ATOM 1341 C CA . ALA A 1 171 ? 36.291 -0.559 -25.919 1.00 41.56 171 ALA A CA 1
ATOM 1342 C C . ALA A 1 171 ? 35.826 -1.985 -25.624 1.00 41.56 171 ALA A C 1
ATOM 1344 O O . ALA A 1 171 ? 35.771 -2.857 -26.493 1.00 41.56 171 ALA A O 1
ATOM 1345 N N . THR A 1 172 ? 35.498 -2.230 -24.357 1.00 41.78 172 THR A N 1
ATOM 1346 C CA . THR A 1 172 ? 34.502 -3.234 -24.033 1.00 41.78 172 THR A CA 1
ATOM 1347 C C . THR A 1 172 ? 33.253 -2.822 -24.797 1.00 41.78 172 THR A C 1
ATOM 1349 O O . THR A 1 172 ? 32.811 -1.680 -24.756 1.00 41.78 172 THR A O 1
ATOM 1352 N N . VAL A 1 173 ? 32.761 -3.737 -25.618 1.00 48.44 173 VAL A N 1
ATOM 1353 C CA . VAL A 1 173 ? 31.591 -3.555 -26.467 1.00 48.44 173 VAL A CA 1
ATOM 1354 C C . VAL A 1 173 ? 30.389 -3.280 -25.557 1.00 48.44 173 VAL A C 1
ATOM 1356 O O . VAL A 1 173 ? 29.750 -4.199 -25.049 1.00 48.44 173 VAL A O 1
ATOM 1359 N N . HIS A 1 174 ? 30.144 -2.002 -25.273 1.00 52.03 174 HIS A N 1
ATOM 1360 C CA . HIS A 1 174 ? 29.034 -1.544 -24.454 1.00 52.03 174 HIS A CA 1
ATOM 1361 C C . HIS A 1 174 ? 27.752 -1.764 -25.254 1.00 52.03 174 HIS A C 1
ATOM 1363 O O . HIS A 1 174 ? 27.493 -1.083 -26.246 1.00 52.03 174 HIS A O 1
ATOM 1369 N N . THR A 1 175 ? 26.948 -2.746 -24.849 1.00 60.16 175 THR A N 1
ATOM 1370 C CA . THR A 1 175 ? 25.562 -2.878 -25.310 1.00 60.16 175 THR A CA 1
ATOM 1371 C C . THR A 1 175 ? 24.786 -1.678 -24.781 1.00 60.16 175 THR A C 1
ATOM 1373 O O . THR A 1 175 ? 24.174 -1.758 -23.717 1.00 60.16 175 THR A O 1
ATOM 1376 N N . ASP A 1 176 ? 24.836 -0.554 -25.499 1.00 75.88 176 ASP A N 1
ATOM 1377 C CA . ASP A 1 176 ? 24.191 0.690 -25.086 1.00 75.88 176 ASP A CA 1
ATOM 1378 C C . ASP A 1 176 ? 22.681 0.619 -25.361 1.00 75.88 176 ASP A C 1
ATOM 1380 O O . ASP A 1 176 ? 22.106 1.211 -26.281 1.00 75.88 176 ASP A O 1
ATOM 1384 N N . VAL A 1 177 ? 22.024 -0.187 -24.529 1.00 89.25 177 VAL A N 1
ATOM 1385 C CA . VAL A 1 177 ? 20.569 -0.328 -24.450 1.00 89.25 177 VAL A CA 1
ATOM 1386 C C . VAL A 1 177 ? 19.894 1.025 -24.177 1.00 89.25 177 VAL A C 1
ATOM 1388 O O . VAL A 1 177 ? 18.733 1.229 -24.544 1.00 89.25 177 VAL A O 1
ATOM 1391 N N . GLY A 1 178 ? 20.631 1.984 -23.603 1.00 90.00 178 GLY A N 1
ATOM 1392 C CA . GLY A 1 178 ? 20.196 3.351 -23.357 1.00 90.00 178 GLY A CA 1
ATOM 1393 C C . GLY A 1 178 ? 19.744 4.077 -24.614 1.00 90.00 178 GLY A C 1
ATOM 1394 O O . GLY A 1 178 ? 18.696 4.732 -24.587 1.00 90.00 178 GLY A O 1
ATOM 1395 N N . PHE A 1 179 ? 20.441 3.890 -25.741 1.00 90.94 179 PHE A N 1
ATOM 1396 C CA . PHE A 1 179 ? 20.038 4.472 -27.029 1.00 90.94 179 PHE A CA 1
ATOM 1397 C C . PHE A 1 179 ? 18.623 4.074 -27.459 1.00 90.94 179 PHE A C 1
ATOM 1399 O O . PHE A 1 179 ? 17.949 4.865 -28.122 1.00 90.94 179 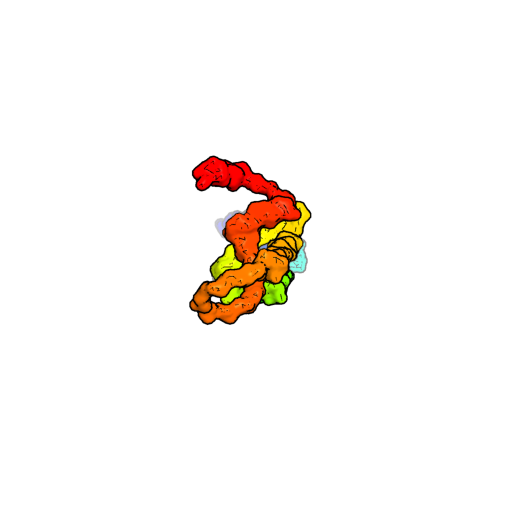PHE A O 1
ATOM 1406 N N . PHE A 1 180 ? 18.165 2.877 -27.084 1.00 93.38 180 PHE A N 1
ATOM 1407 C CA . PHE A 1 180 ? 16.837 2.363 -27.421 1.00 93.38 180 PHE A CA 1
ATOM 1408 C C . PHE A 1 180 ? 15.777 2.687 -26.364 1.00 93.38 180 PHE A C 1
ATOM 1410 O O . PHE A 1 180 ? 14.608 2.839 -26.707 1.00 93.38 180 PHE A O 1
ATOM 1417 N N . LEU A 1 181 ? 16.148 2.813 -25.090 1.00 93.69 181 LEU A N 1
ATOM 1418 C CA . LEU A 1 181 ? 15.190 3.112 -24.019 1.00 93.69 181 LEU A CA 1
ATOM 1419 C C . LEU A 1 181 ? 14.907 4.613 -23.891 1.00 93.69 181 LEU A C 1
ATOM 1421 O O . LEU A 1 181 ? 13.752 5.042 -23.807 1.00 93.69 181 LEU A O 1
ATOM 1425 N N . VAL A 1 182 ? 15.960 5.426 -23.897 1.00 92.88 182 VAL A N 1
ATOM 1426 C CA . VAL A 1 182 ? 15.884 6.872 -23.627 1.00 92.88 182 VAL A CA 1
ATOM 1427 C C . VAL A 1 182 ? 16.554 7.725 -24.703 1.00 92.88 182 VAL A C 1
ATOM 1429 O O . VAL A 1 182 ? 16.372 8.938 -24.714 1.00 92.88 182 VAL A O 1
ATOM 1432 N N . GLY A 1 183 ? 17.297 7.108 -25.622 1.00 89.75 183 GLY A N 1
ATOM 1433 C CA . GLY A 1 183 ? 18.076 7.815 -26.629 1.00 89.75 183 GLY A CA 1
ATOM 1434 C C . GLY A 1 183 ? 17.453 7.897 -28.033 1.00 89.75 183 GLY A C 1
ATOM 1435 O O . GLY A 1 183 ? 16.284 7.560 -28.251 1.00 89.75 183 GLY A O 1
ATOM 1436 N N . PRO A 1 184 ? 18.256 8.347 -29.017 1.00 86.62 184 PRO A N 1
ATOM 1437 C CA . PRO A 1 184 ? 17.841 8.582 -30.405 1.00 86.62 184 PRO A CA 1
ATOM 1438 C C . PRO A 1 184 ? 17.176 7.398 -31.121 1.00 86.62 184 PRO A C 1
ATOM 1440 O O . PRO A 1 184 ? 16.386 7.602 -32.042 1.00 86.62 184 PRO A O 1
ATOM 1443 N N . ARG A 1 185 ? 17.472 6.160 -30.711 1.00 89.75 185 ARG A N 1
ATOM 1444 C CA . ARG A 1 185 ? 16.992 4.935 -31.370 1.00 89.75 185 ARG A CA 1
ATOM 1445 C C . ARG A 1 185 ? 15.715 4.379 -30.753 1.00 89.75 185 ARG A C 1
ATOM 1447 O O . ARG A 1 185 ? 15.220 3.334 -31.174 1.00 89.75 185 ARG A O 1
ATOM 1454 N N . ARG A 1 186 ? 15.107 5.109 -29.815 1.00 92.25 186 ARG A N 1
ATOM 1455 C CA . ARG A 1 186 ? 13.839 4.732 -29.180 1.00 92.25 186 ARG A CA 1
ATOM 1456 C C . ARG A 1 186 ? 12.710 4.460 -30.170 1.00 92.25 186 ARG A C 1
ATOM 1458 O O . ARG A 1 186 ? 11.912 3.557 -29.946 1.00 92.25 186 ARG A O 1
ATOM 1465 N N . LEU A 1 187 ? 12.660 5.168 -31.299 1.00 91.75 187 LEU A N 1
ATOM 1466 C CA . LEU A 1 187 ? 11.643 4.925 -32.330 1.00 91.75 187 LEU A CA 1
ATOM 1467 C C . LEU A 1 187 ? 11.754 3.538 -32.981 1.00 91.75 187 LEU A C 1
ATOM 1469 O O . LEU A 1 187 ? 10.744 2.990 -33.420 1.00 91.75 187 LEU A O 1
ATOM 1473 N N . GLU A 1 188 ? 12.957 2.969 -33.065 1.00 92.69 188 GLU A N 1
ATOM 1474 C CA . GLU A 1 188 ? 13.154 1.611 -33.583 1.00 92.69 188 GLU A CA 1
ATOM 1475 C C . GLU A 1 188 ? 12.587 0.580 -32.607 1.00 92.69 188 GLU A C 1
ATOM 1477 O O . GLU A 1 188 ? 11.841 -0.311 -33.018 1.00 92.69 188 GLU A O 1
ATOM 1482 N N . LEU A 1 189 ? 12.856 0.763 -31.310 1.00 94.75 189 LEU A N 1
ATOM 1483 C CA . LEU A 1 189 ? 12.280 -0.068 -30.258 1.00 94.75 189 LEU A CA 1
ATOM 1484 C C . LEU A 1 189 ? 10.752 0.048 -30.233 1.00 94.75 189 LEU A C 1
ATOM 1486 O O . LEU A 1 189 ? 10.070 -0.972 -30.231 1.00 94.75 189 LEU A O 1
ATOM 1490 N N . GLU A 1 190 ? 10.208 1.269 -30.284 1.00 95.31 190 GLU A N 1
ATOM 1491 C CA . GLU A 1 190 ? 8.761 1.520 -30.311 1.00 95.31 190 GLU A CA 1
ATOM 1492 C C . GLU A 1 190 ? 8.066 0.766 -31.452 1.00 95.31 190 GLU A C 1
ATOM 1494 O O . GLU A 1 190 ? 7.016 0.158 -31.241 1.00 95.31 190 GLU A O 1
ATOM 1499 N N . LYS A 1 191 ? 8.666 0.752 -32.649 1.00 93.88 191 LYS A N 1
ATOM 1500 C CA . LYS A 1 191 ? 8.154 -0.024 -33.786 1.00 93.88 191 LYS A CA 1
ATOM 1501 C C . LYS A 1 191 ? 8.225 -1.526 -33.523 1.00 93.88 191 LYS A C 1
ATOM 1503 O O . LYS A 1 191 ? 7.241 -2.219 -33.767 1.00 93.88 191 LYS A O 1
ATOM 1508 N N . ALA A 1 192 ? 9.356 -2.017 -33.019 1.00 93.38 192 ALA A N 1
ATOM 1509 C CA . ALA A 1 192 ? 9.573 -3.441 -32.767 1.00 93.38 192 ALA A CA 1
ATOM 1510 C C . ALA A 1 192 ? 8.604 -4.021 -31.723 1.00 93.38 192 ALA A C 1
ATOM 1512 O O . ALA A 1 192 ? 8.197 -5.174 -31.840 1.00 93.38 192 ALA A O 1
ATOM 1513 N N . ILE A 1 193 ? 8.206 -3.222 -30.727 1.00 95.31 193 ILE A N 1
ATOM 1514 C CA . ILE A 1 193 ? 7.284 -3.648 -29.662 1.00 95.31 193 ILE A CA 1
ATOM 1515 C C . ILE A 1 193 ? 5.815 -3.295 -29.937 1.00 95.31 193 ILE A C 1
ATOM 1517 O O . ILE A 1 193 ? 4.949 -3.603 -29.121 1.00 95.31 193 ILE A O 1
ATOM 1521 N N . GLY A 1 194 ? 5.514 -2.619 -31.051 1.00 92.50 194 GLY A N 1
ATOM 1522 C CA . GLY A 1 194 ? 4.153 -2.173 -31.364 1.00 92.50 194 GLY A CA 1
ATOM 1523 C C . GLY A 1 194 ? 3.621 -1.098 -30.406 1.00 92.50 194 GLY A C 1
ATOM 1524 O O . GLY A 1 194 ? 2.432 -1.092 -30.080 1.00 92.50 194 GLY A O 1
ATOM 1525 N N . TYR A 1 195 ? 4.489 -0.197 -29.939 1.00 94.81 195 TYR A N 1
ATOM 1526 C CA . TYR A 1 195 ? 4.127 0.893 -29.035 1.00 94.81 195 TYR A CA 1
ATOM 1527 C C . TYR A 1 195 ? 3.137 1.867 -29.685 1.00 94.81 195 TYR A C 1
ATOM 1529 O O . TYR A 1 195 ? 3.348 2.361 -30.794 1.00 94.81 195 TYR A O 1
ATOM 1537 N N . ARG A 1 196 ? 2.060 2.195 -28.965 1.00 92.88 196 ARG A N 1
ATOM 1538 C CA . ARG A 1 196 ? 1.023 3.135 -29.414 1.00 92.88 196 ARG A CA 1
ATOM 1539 C C . ARG A 1 196 ? 1.173 4.467 -28.673 1.00 92.88 196 ARG A C 1
ATOM 1541 O O . ARG A 1 196 ? 0.668 4.557 -27.556 1.00 92.88 196 ARG A O 1
ATOM 1548 N N . PRO A 1 197 ? 1.795 5.521 -29.233 1.00 88.50 197 PRO A N 1
ATOM 1549 C CA . PRO A 1 197 ? 2.004 6.786 -28.521 1.00 88.50 197 PRO A CA 1
ATOM 1550 C C . PRO A 1 197 ? 0.685 7.449 -28.090 1.00 88.50 197 PRO A C 1
ATOM 1552 O O . PRO A 1 197 ? -0.385 7.192 -28.645 1.00 88.50 197 PRO A O 1
ATOM 1555 N N . THR A 1 198 ? 0.736 8.303 -27.066 1.00 88.81 198 THR A N 1
ATOM 1556 C CA . THR A 1 198 ? -0.405 9.163 -26.714 1.00 88.81 198 THR A CA 1
ATOM 1557 C C . THR A 1 198 ? -0.548 10.307 -27.720 1.00 88.81 198 THR A C 1
ATOM 1559 O O . THR A 1 198 ? 0.400 10.673 -28.421 1.00 88.81 198 THR A O 1
ATOM 1562 N N . ILE A 1 199 ? -1.726 10.936 -27.748 1.00 87.75 199 ILE A N 1
ATOM 1563 C CA . ILE A 1 199 ? -1.964 12.140 -28.560 1.00 87.75 199 ILE A CA 1
ATOM 1564 C C . ILE A 1 199 ? -0.986 13.253 -28.157 1.00 87.75 199 ILE A C 1
ATOM 1566 O O . ILE A 1 199 ? -0.392 13.885 -29.023 1.00 87.75 199 ILE A O 1
ATOM 1570 N N . SER A 1 200 ? -0.743 13.444 -26.856 1.00 87.25 200 SER A N 1
ATOM 1571 C CA . SER A 1 200 ? 0.201 14.452 -26.359 1.00 87.25 200 SER A CA 1
ATOM 1572 C C . SER A 1 200 ? 1.638 14.208 -26.828 1.00 87.25 200 SER A C 1
ATOM 1574 O O . SER A 1 200 ? 2.308 15.153 -27.235 1.00 87.25 200 SER A O 1
ATOM 1576 N N . VAL A 1 201 ? 2.105 12.955 -26.824 1.00 86.19 201 VAL A N 1
ATOM 1577 C CA . VAL A 1 201 ? 3.433 12.586 -27.344 1.00 86.19 201 VAL A CA 1
ATOM 1578 C C . VAL A 1 201 ? 3.501 12.800 -28.855 1.00 86.19 201 VAL A C 1
ATOM 1580 O O . VAL A 1 201 ? 4.482 13.342 -29.352 1.00 86.19 201 VAL A O 1
ATOM 1583 N N . THR A 1 202 ? 2.442 12.440 -29.579 1.00 86.00 202 THR A N 1
ATOM 1584 C CA . THR A 1 202 ? 2.364 12.617 -31.038 1.00 86.00 202 THR A CA 1
ATOM 1585 C C . THR A 1 202 ? 2.428 14.094 -31.426 1.00 86.00 202 THR A C 1
ATOM 1587 O O . THR A 1 202 ? 3.195 14.465 -32.307 1.00 86.00 202 THR A O 1
ATOM 1590 N N . VAL A 1 203 ? 1.683 14.951 -30.721 1.00 87.81 203 VAL A N 1
ATOM 1591 C CA . VAL A 1 203 ? 1.711 16.405 -30.921 1.00 87.81 203 VAL A CA 1
ATOM 1592 C C . VAL A 1 203 ? 3.092 16.968 -30.590 1.00 87.81 203 VAL A C 1
ATOM 1594 O O . VAL A 1 203 ? 3.658 17.671 -31.415 1.00 87.81 203 VAL A O 1
ATOM 1597 N N . LYS A 1 204 ? 3.691 16.611 -29.444 1.00 87.12 204 LYS A N 1
ATOM 1598 C CA . LYS A 1 204 ? 5.050 17.067 -29.095 1.00 87.12 204 LYS A CA 1
ATOM 1599 C C . LYS A 1 204 ? 6.085 16.719 -30.170 1.00 87.12 204 LYS A C 1
ATOM 1601 O O . LYS A 1 204 ? 6.933 17.547 -30.467 1.00 87.12 204 LYS A O 1
ATOM 1606 N N . ARG A 1 205 ? 5.992 15.528 -30.771 1.00 83.69 205 ARG A N 1
ATOM 1607 C CA . ARG A 1 205 ? 6.889 15.091 -31.855 1.00 83.69 205 ARG A CA 1
ATOM 1608 C C . ARG A 1 205 ? 6.655 15.823 -33.179 1.00 83.69 205 ARG A C 1
ATOM 1610 O O . ARG A 1 205 ? 7.581 15.920 -33.964 1.00 83.69 205 ARG A O 1
ATOM 1617 N N . ALA A 1 206 ? 5.442 16.309 -33.444 1.00 78.81 206 ALA A N 1
ATOM 1618 C CA . ALA A 1 206 ? 5.124 17.044 -34.672 1.00 78.81 206 ALA A CA 1
ATOM 1619 C C . ALA A 1 206 ? 5.595 18.512 -34.647 1.00 78.81 206 ALA A C 1
ATOM 1621 O O . ALA A 1 206 ? 5.651 19.150 -35.695 1.00 78.81 206 ALA A O 1
ATOM 1622 N N . PHE A 1 207 ? 5.902 19.045 -33.460 1.00 76.38 207 PHE A N 1
ATOM 1623 C CA . PHE A 1 207 ? 6.311 20.436 -33.236 1.00 76.38 207 PHE A CA 1
ATOM 1624 C C . PHE A 1 207 ? 7.735 20.572 -32.658 1.00 76.38 207 PHE A C 1
ATOM 1626 O O . PHE A 1 207 ? 8.102 21.662 -32.221 1.00 76.38 207 PHE A O 1
ATOM 1633 N N . SER A 1 208 ? 8.513 19.484 -32.637 1.00 59.81 208 SER A N 1
ATOM 1634 C CA . SER A 1 208 ? 9.933 19.446 -32.255 1.00 59.81 208 SER A CA 1
ATOM 1635 C C . SER A 1 208 ? 10.797 19.131 -33.463 1.00 59.81 208 SER A C 1
ATOM 1637 O O . SER A 1 208 ? 11.976 19.538 -33.403 1.00 59.81 208 SER A O 1
#

Secondary structure (DSSP, 8-state):
-HHHHHHHHHHHHHTTTTGGGSHHHHHHHHHHHHSS-TT-HHHHHHHHHHHHHTT--HHHHHHHHHHHHHHHHHHHHHHHHHHHHHHHS-HHHHHHHH-HHHHHHHHHSGGGGS-HHHHHHHHHHHHHHHHTSSS-HHHHHHHHHHHHHHHHHHHHTS------------------THHHHTSTTHHHHHHHTT----HHHHHHHH--

Radius of gyration: 37.53 Å; chains: 1; bounding box: 86×34×94 Å